Protein AF-A0A150GM79-F1 (afdb_monomer_lite)

InterPro domains:
  IPR001251 CRAL-TRIO lipid binding domain [PF00650] (34-192)
  IPR001251 CRAL-TRIO lipid binding domain [PS50191] (25-198)
  IPR001251 CRAL-TRIO lipid binding domain [SM00516] (25-195)
  IPR001251 CRAL-TRIO lipid binding domain [cd00170] (33-192)
  IPR036865 CRAL-TRIO lipid binding domain superfamily [G3DSA:3.40.525.10] (14-212)
  IPR036865 CRAL-TRIO lipid binding domain superfamily [SSF52087] (27-211)
  IPR051026 Phosphatidylinositol/phosphatidylcholine transfer [PTHR45657] (1-209)

pLDDT: mean 77.32, std 25.38, range [25.67, 98.62]

Sequence (287 aa):
MWESMLAWRREQRVDSIHEWFVFAEREEYDRVFPTGLHKTDKEGHPVLIQQLGRVNIGALYKVTTDDRIRLAHIAENEHLRRAVFPACSRAAGRPVDQLFTIIDLEGVAFTSMMRTTSLLKMFMAMDSNNYPETLAHMAIINAPGWFSTSWSAVKSVLSGDTVKKIQILGKDYQAALLQHIPRENLLVEYGGASAGRVTDNIGPWQEPLLPPVEMLPEPPASPLRPLPTALTGQEDDAEGGVDVTVHGAVSPVATGSGKADGGHSPPSGSPPPSAKRIHRRDLRHDP

Secondary structure (DSSP, 8-state):
-HHHHHHHHHHTTGGGHHHH---TTHHHHHHHS-EEEEEE-TT--EEEEEEGGG--HHHHHHH--HHHHHHHHHHHHHHIIIIIHHHHHHHHTS----EEEEEE-TT--HHHHHHTHHHHHHHHHHHHHHSTT-EEEEEEES--TTHHHHHHHHHTTS-HHHHHTEEE--S--HHHHHHHS-TTTSBGGGTS-B-S-GGG-BSGGGS-----------------PPP-----------------------PPPPP----------------------PPP-------

Structure (mmCIF, N/CA/C/O backbone):
data_AF-A0A150GM79-F1
#
_entry.id   AF-A0A150GM79-F1
#
loop_
_atom_site.group_PDB
_atom_site.id
_atom_site.type_symbol
_atom_site.label_atom_id
_atom_site.label_alt_id
_atom_site.label_comp_id
_atom_site.label_asym_id
_atom_site.label_entity_id
_atom_site.label_seq_id
_atom_site.pdbx_PDB_ins_code
_atom_site.Cartn_x
_atom_site.Cartn_y
_atom_site.Cartn_z
_atom_site.occupancy
_atom_site.B_iso_or_equiv
_atom_site.auth_seq_id
_atom_site.auth_comp_id
_atom_site.auth_asym_id
_atom_site.auth_atom_id
_atom_site.pdbx_PDB_model_num
ATOM 1 N N . MET A 1 1 ? 14.160 19.120 -2.989 1.00 79.81 1 MET A N 1
ATOM 2 C CA . MET A 1 1 ? 13.113 18.072 -2.986 1.00 79.81 1 MET A CA 1
ATOM 3 C C . MET A 1 1 ? 12.212 18.207 -4.208 1.00 79.81 1 MET A C 1
ATOM 5 O O . MET A 1 1 ? 12.282 17.335 -5.058 1.00 79.81 1 MET A O 1
ATOM 9 N N . TRP A 1 2 ? 11.463 19.307 -4.370 1.00 86.38 2 TRP A N 1
ATOM 10 C CA . TRP A 1 2 ? 10.586 19.523 -5.537 1.00 86.38 2 TRP A CA 1
ATOM 11 C C . TRP A 1 2 ? 11.299 19.435 -6.900 1.00 86.38 2 TRP A C 1
ATOM 13 O O . TRP A 1 2 ? 10.901 18.656 -7.759 1.00 86.38 2 TRP A O 1
ATOM 23 N N . GLU A 1 3 ? 12.396 20.173 -7.091 1.00 92.94 3 GLU A N 1
ATOM 24 C CA . GLU A 1 3 ? 13.155 20.148 -8.354 1.00 92.94 3 GLU A CA 1
ATOM 25 C C . GLU A 1 3 ? 13.723 18.760 -8.673 1.00 92.94 3 GLU A C 1
ATOM 27 O O . GLU A 1 3 ? 13.674 18.314 -9.818 1.00 92.94 3 GLU A O 1
ATOM 32 N N . SER A 1 4 ? 14.213 18.058 -7.646 1.00 93.19 4 SER A N 1
ATOM 33 C CA . SER A 1 4 ? 14.723 16.689 -7.755 1.00 93.19 4 SER A CA 1
ATOM 34 C C . SER A 1 4 ? 13.624 15.718 -8.192 1.00 93.19 4 SER A C 1
ATOM 36 O O . SER A 1 4 ? 13.851 14.908 -9.086 1.00 93.19 4 SER A O 1
ATOM 38 N N . MET A 1 5 ? 12.419 15.845 -7.626 1.00 94.19 5 MET A N 1
ATOM 39 C CA . MET A 1 5 ? 11.250 15.070 -8.045 1.00 94.19 5 MET A CA 1
ATOM 40 C C . MET A 1 5 ? 10.872 15.384 -9.501 1.00 94.19 5 MET A C 1
ATOM 42 O O . MET A 1 5 ? 10.633 14.466 -10.280 1.00 94.19 5 MET A O 1
ATOM 46 N N . LEU A 1 6 ? 10.867 16.657 -9.917 1.00 94.62 6 LEU A N 1
ATOM 47 C CA . LEU A 1 6 ? 10.563 17.030 -11.306 1.00 94.62 6 LEU A CA 1
ATOM 48 C C . LEU A 1 6 ? 11.595 16.477 -12.299 1.00 94.62 6 LEU A C 1
ATOM 50 O O . LEU A 1 6 ? 11.223 16.038 -13.387 1.00 94.62 6 LEU A O 1
ATOM 54 N N . ALA A 1 7 ? 12.881 16.496 -11.941 1.00 96.38 7 ALA A N 1
ATOM 55 C CA . ALA A 1 7 ? 13.934 15.882 -12.745 1.00 96.38 7 ALA A CA 1
ATOM 56 C C . ALA A 1 7 ? 13.719 14.370 -12.873 1.00 96.38 7 ALA A C 1
ATOM 58 O O . ALA A 1 7 ? 13.654 13.861 -13.992 1.00 96.38 7 ALA A O 1
ATOM 59 N N . TRP A 1 8 ? 13.475 1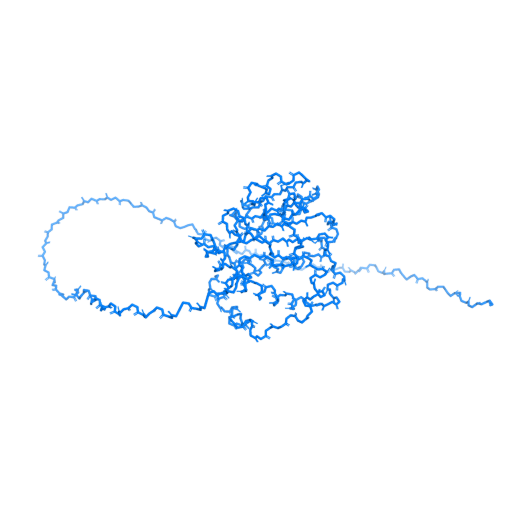3.687 -11.753 1.00 96.25 8 TRP A N 1
ATOM 60 C CA . TRP A 1 8 ? 13.172 12.258 -11.729 1.00 96.25 8 TRP A CA 1
ATOM 61 C C . TRP A 1 8 ? 11.953 11.902 -12.590 1.00 96.25 8 TRP A C 1
ATOM 63 O O . TRP A 1 8 ? 12.019 10.955 -13.374 1.00 96.25 8 TRP A O 1
ATOM 73 N N . ARG A 1 9 ? 10.865 12.687 -12.523 1.00 97.00 9 ARG A N 1
ATOM 74 C CA . ARG A 1 9 ? 9.666 12.460 -13.351 1.00 97.00 9 ARG A CA 1
ATOM 75 C C . ARG A 1 9 ? 9.980 12.511 -14.845 1.00 97.00 9 ARG A C 1
ATOM 77 O O . ARG A 1 9 ? 9.498 11.657 -15.590 1.00 97.00 9 ARG A O 1
ATOM 84 N N . ARG A 1 10 ? 10.812 13.468 -15.276 1.00 96.94 10 ARG A N 1
ATOM 85 C CA . ARG A 1 10 ? 11.261 13.579 -16.675 1.00 96.94 10 ARG A CA 1
ATOM 86 C C . ARG A 1 10 ? 12.150 12.407 -17.075 1.00 96.94 10 ARG A C 1
ATOM 88 O O . ARG A 1 10 ? 11.881 11.762 -18.083 1.00 96.94 10 ARG A O 1
ATOM 95 N N . GLU A 1 11 ? 13.174 12.116 -16.278 1.00 95.50 11 GLU A N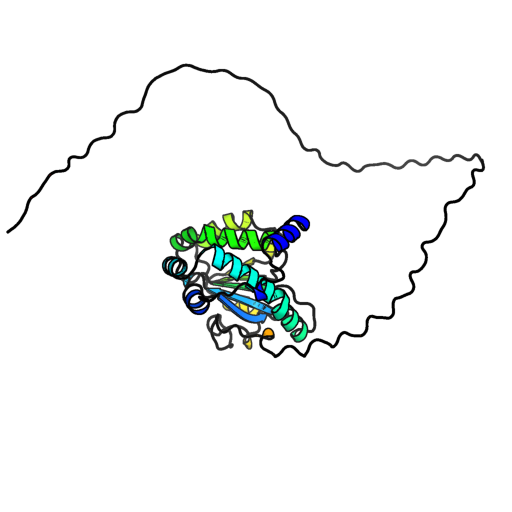 1
ATOM 96 C CA . GLU A 1 11 ? 14.146 11.047 -16.545 1.00 95.50 11 GLU A CA 1
ATOM 97 C C . GLU A 1 11 ? 13.483 9.670 -16.628 1.00 95.50 11 GLU A C 1
ATOM 99 O O . GLU A 1 11 ? 13.796 8.873 -17.510 1.00 95.50 11 GLU A O 1
ATOM 104 N N . GLN A 1 12 ? 12.534 9.402 -15.732 1.00 94.06 12 GLN A N 1
ATOM 105 C CA . GLN A 1 12 ? 11.819 8.131 -15.662 1.00 94.06 12 GLN A CA 1
ATOM 106 C C . GLN A 1 12 ? 10.541 8.109 -16.510 1.00 94.06 12 GLN A C 1
ATOM 108 O O . GLN A 1 12 ? 9.828 7.111 -16.480 1.00 94.06 12 GLN A O 1
ATOM 113 N N . ARG A 1 13 ? 10.241 9.178 -17.268 1.00 96.44 13 ARG A N 1
ATOM 114 C CA . ARG A 1 13 ? 9.037 9.306 -18.115 1.00 96.44 13 ARG A CA 1
ATOM 115 C C . ARG A 1 13 ? 7.737 8.981 -17.363 1.00 96.44 13 ARG A C 1
ATOM 117 O O . ARG A 1 13 ? 6.856 8.295 -17.883 1.00 96.44 13 ARG A O 1
ATOM 124 N N . VAL A 1 14 ? 7.630 9.465 -16.127 1.00 96.75 14 VAL A N 1
ATOM 125 C CA . VAL A 1 14 ? 6.570 9.080 -15.180 1.00 96.75 14 VAL A CA 1
ATOM 126 C C . VAL A 1 14 ? 5.196 9.539 -15.655 1.00 96.75 14 VAL A C 1
ATOM 128 O O . VAL A 1 14 ? 4.237 8.776 -15.596 1.00 96.75 14 VAL A O 1
ATOM 131 N N . ASP A 1 15 ? 5.100 10.750 -16.208 1.00 94.44 15 ASP A N 1
ATOM 132 C CA . ASP A 1 15 ? 3.819 11.333 -16.628 1.00 94.44 15 ASP A CA 1
ATOM 133 C C . ASP A 1 15 ? 3.114 10.515 -17.726 1.00 94.44 15 ASP A C 1
ATOM 135 O O . ASP A 1 15 ? 1.884 10.532 -17.813 1.00 94.44 15 ASP A O 1
ATOM 139 N N . SER A 1 16 ? 3.871 9.754 -18.524 1.00 94.50 16 SER A N 1
ATOM 140 C CA . SER A 1 16 ? 3.362 8.865 -19.574 1.00 94.50 16 SER A CA 1
ATOM 141 C C . SER A 1 16 ? 3.521 7.379 -19.248 1.00 94.50 16 SER A C 1
ATOM 143 O O . SER A 1 16 ? 3.326 6.550 -20.128 1.00 94.50 16 SER A O 1
ATOM 145 N N . ILE A 1 17 ? 3.832 6.996 -18.000 1.00 95.75 17 ILE A N 1
ATOM 146 C CA . ILE A 1 17 ? 4.104 5.586 -17.647 1.00 95.75 17 ILE A CA 1
ATOM 147 C C . ILE A 1 17 ? 2.972 4.629 -18.031 1.00 95.75 17 ILE A C 1
ATOM 149 O O . ILE A 1 17 ? 3.231 3.542 -18.535 1.00 95.75 17 ILE A O 1
ATOM 153 N N . HIS A 1 18 ? 1.726 5.074 -17.889 1.00 90.62 18 HIS A N 1
ATOM 154 C CA . HIS A 1 18 ? 0.525 4.346 -18.296 1.00 90.62 18 HIS A CA 1
ATOM 155 C C . HIS A 1 18 ? 0.427 4.059 -19.809 1.00 90.62 18 HIS A C 1
ATOM 157 O O . HIS A 1 18 ? -0.342 3.192 -20.208 1.00 90.62 18 HIS A O 1
ATOM 163 N N . GLU A 1 19 ? 1.187 4.768 -20.646 1.00 93.44 19 GLU A N 1
ATOM 164 C CA . GLU A 1 19 ? 1.201 4.592 -22.103 1.00 93.44 19 GLU A CA 1
ATOM 165 C C . GLU A 1 19 ? 2.283 3.607 -22.561 1.00 93.44 19 GLU A C 1
ATOM 167 O O . GLU A 1 19 ? 2.111 2.929 -23.571 1.00 93.44 19 GLU A O 1
ATOM 172 N N . TRP A 1 20 ? 3.418 3.538 -21.855 1.00 94.88 20 TRP A N 1
ATOM 173 C CA . TRP A 1 20 ? 4.597 2.800 -22.328 1.00 94.88 20 TRP A CA 1
ATOM 174 C C . TRP A 1 20 ? 5.002 1.615 -21.453 1.00 94.88 20 TRP A C 1
ATOM 176 O O . TRP A 1 20 ? 5.724 0.736 -21.928 1.00 94.88 20 TRP A O 1
ATOM 186 N N . PHE A 1 21 ? 4.579 1.567 -20.190 1.00 96.62 21 PHE A N 1
ATOM 187 C CA . PHE A 1 21 ? 4.897 0.461 -19.297 1.00 96.62 21 PHE A CA 1
ATOM 188 C C . PHE A 1 21 ? 3.743 -0.537 -19.239 1.00 96.62 21 PHE A C 1
ATOM 190 O O . PHE A 1 21 ? 2.640 -0.219 -18.803 1.00 96.62 21 PHE A O 1
ATOM 197 N N . VAL A 1 22 ? 4.034 -1.779 -19.625 1.00 94.62 22 VAL A N 1
ATOM 198 C CA . VAL A 1 22 ? 3.124 -2.915 -19.470 1.00 94.62 22 VAL A CA 1
ATOM 199 C C . VAL A 1 22 ? 3.756 -3.912 -18.510 1.00 94.62 22 VAL A C 1
ATOM 201 O O . VAL A 1 22 ? 4.844 -4.449 -18.764 1.00 94.62 22 VAL A O 1
ATOM 204 N N . PHE A 1 23 ? 3.068 -4.176 -17.402 1.00 94.31 23 PHE A N 1
ATOM 205 C CA . PHE A 1 23 ? 3.469 -5.191 -16.437 1.00 94.31 23 PHE A CA 1
ATOM 206 C C . PHE A 1 23 ? 2.856 -6.541 -16.817 1.00 94.31 23 PHE A C 1
ATOM 208 O O . PHE A 1 23 ? 1.854 -6.967 -16.254 1.00 94.31 23 PHE A O 1
ATOM 215 N N . ALA A 1 24 ? 3.416 -7.166 -17.857 1.00 94.50 24 ALA A N 1
ATOM 216 C CA . ALA A 1 24 ? 2.861 -8.373 -18.469 1.00 94.50 24 ALA A CA 1
ATOM 217 C C . ALA A 1 24 ? 2.740 -9.552 -17.488 1.00 94.50 24 ALA A C 1
ATOM 219 O O . ALA A 1 24 ? 1.812 -10.341 -17.603 1.00 94.50 24 ALA A O 1
ATOM 220 N N . GLU A 1 25 ? 3.636 -9.636 -16.505 1.00 94.38 25 GLU A N 1
ATOM 221 C CA . GLU A 1 25 ? 3.664 -10.672 -15.467 1.00 94.38 25 GLU A CA 1
ATOM 222 C C . GLU A 1 25 ? 2.812 -10.343 -14.226 1.00 94.38 25 GLU A C 1
ATOM 224 O O . GLU A 1 25 ? 3.047 -10.886 -13.144 1.00 94.38 25 GLU A O 1
ATOM 229 N N . ARG A 1 26 ? 1.856 -9.408 -14.341 1.00 90.62 26 ARG A N 1
ATOM 230 C CA . ARG A 1 26 ? 1.022 -8.946 -13.219 1.00 90.62 26 ARG A CA 1
ATOM 231 C C . ARG A 1 26 ? 0.339 -10.102 -12.490 1.00 90.62 26 ARG A C 1
ATOM 233 O O . ARG A 1 26 ? 0.331 -10.120 -11.264 1.00 90.62 26 ARG A O 1
ATOM 240 N N . GLU A 1 27 ? -0.222 -11.055 -13.230 1.00 90.62 27 GLU A N 1
ATOM 241 C CA . GLU A 1 27 ? -0.967 -12.164 -12.634 1.00 90.62 27 GLU A CA 1
ATOM 242 C C . GLU A 1 27 ? -0.054 -13.076 -11.801 1.00 90.62 27 GLU A C 1
ATOM 244 O O . GLU A 1 27 ? -0.392 -13.441 -10.673 1.00 90.62 27 GLU A O 1
ATOM 249 N N . GLU A 1 28 ? 1.124 -13.430 -12.317 1.00 92.81 28 GLU A N 1
ATOM 250 C CA . GLU A 1 28 ? 2.112 -14.214 -11.580 1.00 92.81 28 GLU A CA 1
ATOM 251 C C . GLU A 1 28 ? 2.695 -13.434 -10.399 1.00 92.81 28 GLU A C 1
ATOM 253 O O . GLU A 1 28 ? 2.917 -14.023 -9.338 1.00 92.81 28 GLU A O 1
ATOM 258 N N . TYR A 1 29 ? 2.911 -12.126 -10.563 1.00 91.75 29 TYR A N 1
ATOM 259 C CA . TYR A 1 29 ? 3.370 -11.235 -9.501 1.00 91.75 29 TYR A CA 1
ATOM 260 C C . TYR A 1 29 ? 2.370 -11.191 -8.341 1.00 91.75 29 TYR A C 1
ATOM 262 O O . TYR A 1 29 ? 2.756 -11.461 -7.204 1.00 91.75 29 TYR A O 1
ATOM 270 N N . ASP A 1 30 ? 1.084 -10.955 -8.611 1.00 89.88 30 ASP A N 1
ATOM 271 C CA . ASP A 1 30 ? 0.041 -10.844 -7.580 1.00 89.88 30 ASP A CA 1
ATOM 272 C C . ASP A 1 30 ? -0.122 -12.150 -6.778 1.00 89.88 30 ASP A C 1
ATOM 274 O O . ASP A 1 30 ? -0.443 -12.128 -5.587 1.00 89.88 30 ASP A O 1
ATOM 278 N N . ARG A 1 31 ? 0.166 -13.309 -7.392 1.00 90.31 31 ARG A N 1
ATOM 279 C CA . ARG A 1 31 ? 0.168 -14.617 -6.708 1.00 90.31 31 ARG A CA 1
ATOM 280 C C . ARG A 1 31 ? 1.312 -14.773 -5.703 1.00 90.31 31 ARG A C 1
ATOM 282 O O . ARG A 1 31 ? 1.166 -15.532 -4.746 1.00 90.31 31 ARG A O 1
ATOM 289 N N . VAL A 1 32 ? 2.453 -14.117 -5.928 1.00 90.94 32 VAL A N 1
ATOM 290 C CA . VAL A 1 32 ? 3.659 -14.236 -5.081 1.00 90.94 32 VAL A CA 1
ATOM 291 C C . VAL A 1 32 ? 3.926 -12.998 -4.227 1.00 90.94 32 VAL A C 1
ATOM 293 O O . VAL A 1 32 ? 4.765 -13.063 -3.327 1.00 90.94 32 VAL A O 1
ATOM 296 N N . PHE A 1 33 ? 3.224 -11.897 -4.493 1.00 89.12 33 PHE A N 1
ATOM 297 C CA . PHE A 1 33 ? 3.266 -10.635 -3.763 1.00 89.12 33 PHE A CA 1
ATOM 298 C C . PHE A 1 33 ? 1.832 -10.095 -3.572 1.00 89.12 33 PHE A C 1
ATOM 300 O O . PHE A 1 33 ? 1.421 -9.154 -4.246 1.00 89.12 33 PHE A O 1
ATOM 307 N N . PRO A 1 34 ? 1.029 -10.702 -2.679 1.00 89.50 34 PRO A N 1
ATOM 308 C CA . PRO A 1 34 ? -0.376 -10.338 -2.516 1.00 89.50 34 PRO A CA 1
ATOM 309 C C . PRO A 1 34 ? -0.534 -8.947 -1.886 1.00 89.50 34 PRO A C 1
ATOM 311 O O . PRO A 1 34 ? -0.336 -8.746 -0.682 1.00 89.50 34 PRO A O 1
ATOM 314 N N . THR A 1 35 ? -0.912 -7.994 -2.733 1.00 92.50 35 THR A N 1
ATOM 315 C CA . THR A 1 35 ? -1.203 -6.598 -2.403 1.00 92.50 35 THR A CA 1
ATOM 316 C C . THR A 1 35 ? -2.392 -6.112 -3.228 1.00 92.50 35 THR A C 1
ATOM 318 O O . THR A 1 35 ? -2.614 -6.594 -4.339 1.00 92.50 35 THR A O 1
ATOM 321 N N . GLY A 1 36 ? -3.163 -5.159 -2.713 1.00 94.06 36 GLY A N 1
ATOM 322 C CA . GLY A 1 36 ? -4.232 -4.545 -3.495 1.00 94.06 36 GLY A CA 1
ATOM 323 C C . GLY A 1 36 ? -5.101 -3.569 -2.718 1.00 94.06 36 GLY A C 1
ATOM 324 O O . GLY A 1 36 ? -5.049 -3.498 -1.488 1.00 94.06 36 GLY A O 1
ATOM 325 N N . LEU A 1 37 ? -5.877 -2.783 -3.464 1.00 96.50 37 LEU A N 1
ATOM 326 C CA . LEU A 1 37 ? -6.828 -1.829 -2.907 1.00 96.50 37 LEU A CA 1
ATOM 327 C C . LEU A 1 37 ? -8.177 -2.505 -2.658 1.00 96.50 37 LEU A C 1
ATOM 329 O O . LEU A 1 37 ? -8.652 -3.291 -3.478 1.00 96.50 37 LEU A O 1
ATOM 333 N N . HIS A 1 38 ? -8.824 -2.164 -1.549 1.00 97.50 38 HIS A N 1
ATOM 334 C CA . HIS A 1 38 ? -10.132 -2.701 -1.204 1.00 97.50 38 HIS A CA 1
ATOM 335 C C . HIS A 1 38 ? -10.999 -1.675 -0.482 1.00 97.50 38 HIS A C 1
ATOM 337 O O . HIS A 1 38 ? -10.914 -1.490 0.729 1.00 97.50 38 HIS A O 1
ATOM 343 N N . LYS A 1 39 ? -11.898 -1.048 -1.237 1.00 97.62 39 LYS A N 1
ATOM 344 C CA . LYS A 1 39 ? -12.879 -0.063 -0.784 1.00 97.62 39 LYS A CA 1
ATOM 345 C C . LYS A 1 39 ? -12.195 1.100 -0.053 1.00 97.62 39 LYS A C 1
ATOM 347 O O . LYS A 1 39 ? -11.076 1.480 -0.397 1.00 97.62 39 LYS A O 1
ATOM 352 N N . THR A 1 40 ? -12.895 1.719 0.893 1.00 98.56 40 THR A N 1
ATOM 353 C CA . THR A 1 40 ? -12.436 2.924 1.584 1.00 98.56 40 THR A CA 1
ATOM 354 C C . THR A 1 40 ? -12.628 2.832 3.092 1.00 98.56 40 THR A C 1
ATOM 356 O O . THR A 1 40 ? -13.501 2.104 3.582 1.00 98.56 40 THR A O 1
ATOM 359 N N . ASP A 1 41 ? -11.836 3.612 3.823 1.00 98.62 41 ASP A N 1
ATOM 360 C CA . ASP A 1 41 ? -12.061 3.891 5.237 1.00 98.62 41 ASP A CA 1
ATOM 361 C C . ASP A 1 41 ? -13.277 4.828 5.435 1.00 98.62 41 ASP A C 1
ATOM 363 O O . ASP A 1 41 ? -13.966 5.202 4.478 1.00 98.62 41 ASP A O 1
ATOM 367 N N . LYS A 1 42 ? -13.577 5.183 6.691 1.00 98.44 42 LYS A N 1
ATOM 368 C CA . LYS A 1 42 ? -14.710 6.056 7.055 1.00 98.44 42 LYS A CA 1
ATOM 369 C C . LYS A 1 42 ? -14.545 7.491 6.572 1.00 98.44 42 LYS A C 1
ATOM 371 O O . LYS A 1 42 ? -15.533 8.213 6.488 1.00 98.44 42 LYS A O 1
ATOM 376 N N . GLU A 1 43 ? -13.320 7.909 6.286 1.00 98.00 43 GLU A N 1
ATOM 377 C CA . GLU A 1 43 ? -13.040 9.238 5.770 1.00 98.00 43 GLU A CA 1
ATOM 378 C C . GLU A 1 43 ? -13.027 9.245 4.233 1.00 98.00 43 GLU A C 1
ATOM 380 O O . GLU A 1 43 ? -13.041 10.316 3.635 1.00 98.00 43 GLU A O 1
ATOM 385 N N . GLY A 1 44 ? -13.052 8.086 3.576 1.00 98.00 44 GLY A N 1
ATOM 386 C CA . GLY A 1 44 ? -13.045 7.950 2.122 1.00 98.00 44 GLY A CA 1
ATOM 387 C C . GLY A 1 44 ? -11.666 7.663 1.528 1.00 98.00 44 GLY A C 1
ATOM 388 O O . GLY A 1 44 ? -11.551 7.580 0.306 1.00 98.00 44 GLY A O 1
ATOM 389 N N . HIS A 1 45 ? -10.626 7.476 2.344 1.00 98.56 45 HIS A N 1
ATOM 390 C CA . HIS A 1 45 ? -9.311 7.074 1.850 1.00 98.56 45 HIS A CA 1
ATOM 391 C C . HIS A 1 45 ? -9.378 5.643 1.300 1.00 98.56 45 HIS A C 1
ATOM 393 O O . HIS A 1 45 ? -9.911 4.762 1.982 1.00 98.56 45 HIS A O 1
ATOM 399 N N . PRO A 1 46 ? -8.846 5.369 0.095 1.00 98.31 46 PRO A N 1
ATOM 400 C CA . PRO A 1 46 ? -8.702 4.002 -0.391 1.00 98.31 46 PRO A CA 1
ATOM 401 C C . PRO A 1 46 ? -7.872 3.156 0.587 1.00 98.31 46 PRO A C 1
ATOM 403 O O . PRO A 1 46 ? -6.831 3.607 1.075 1.00 98.31 46 PRO A O 1
ATOM 406 N N . VAL A 1 47 ? -8.335 1.933 0.873 1.00 98.56 47 VAL A N 1
ATOM 407 C CA . VAL A 1 47 ? -7.634 1.006 1.775 1.00 98.56 47 VAL A CA 1
ATOM 408 C C . VAL A 1 47 ? -6.702 0.114 0.963 1.00 98.56 47 VAL A C 1
ATOM 410 O O . VAL A 1 47 ? -7.167 -0.716 0.188 1.00 98.56 47 VAL A O 1
ATOM 413 N N . LEU A 1 48 ? -5.393 0.259 1.150 1.00 97.88 48 LEU A N 1
ATOM 414 C CA . LEU A 1 48 ? -4.366 -0.620 0.588 1.00 97.88 48 LEU A CA 1
ATOM 415 C C . LEU A 1 48 ? -4.034 -1.731 1.584 1.00 97.88 48 LEU A C 1
ATOM 417 O O . LEU A 1 48 ? -3.717 -1.444 2.734 1.00 97.88 48 LEU A O 1
ATOM 421 N N . ILE A 1 49 ? -4.057 -2.989 1.154 1.00 97.81 49 ILE A N 1
ATOM 422 C CA . ILE A 1 49 ? -3.747 -4.146 2.001 1.00 97.81 49 ILE A CA 1
ATOM 423 C C . ILE A 1 49 ? -2.523 -4.875 1.448 1.00 97.81 49 ILE A C 1
ATOM 425 O O . ILE A 1 49 ? -2.481 -5.196 0.263 1.00 97.81 49 ILE A O 1
ATOM 429 N N . GLN A 1 50 ? -1.549 -5.167 2.314 1.00 95.19 50 GLN A N 1
ATOM 430 C CA . GLN A 1 50 ? -0.299 -5.855 1.978 1.00 95.19 50 GLN A CA 1
ATOM 431 C C . GLN A 1 50 ? -0.088 -7.073 2.888 1.00 95.19 50 GLN A C 1
ATOM 433 O O . GLN A 1 50 ? 0.102 -6.926 4.095 1.00 95.19 50 GLN A O 1
ATOM 438 N N . GLN A 1 51 ? -0.082 -8.281 2.316 1.00 94.31 51 GLN A N 1
ATOM 439 C CA . GLN A 1 51 ? 0.057 -9.543 3.059 1.00 94.31 51 GLN A CA 1
ATOM 440 C C . GLN A 1 51 ? 1.502 -10.061 3.029 1.00 94.31 51 GLN A C 1
ATOM 442 O O . GLN A 1 51 ? 1.840 -10.992 2.294 1.00 94.31 51 GLN A O 1
ATOM 447 N N . LEU A 1 52 ? 2.381 -9.474 3.846 1.00 91.56 52 LEU A N 1
ATOM 448 C CA . LEU A 1 52 ? 3.829 -9.703 3.742 1.00 91.56 52 LEU A CA 1
ATOM 449 C C . LEU A 1 52 ? 4.260 -11.138 4.064 1.00 91.56 52 LEU A C 1
ATOM 451 O O . LEU A 1 52 ? 5.241 -11.622 3.501 1.00 91.56 52 LEU A O 1
ATOM 455 N N . GLY A 1 53 ? 3.542 -11.853 4.932 1.00 89.25 53 GLY A N 1
ATOM 456 C CA . GLY A 1 53 ? 3.878 -13.250 5.237 1.00 89.25 53 GLY A CA 1
ATOM 457 C C . GLY A 1 53 ? 3.540 -14.232 4.120 1.00 89.25 53 GLY A C 1
ATOM 458 O O . GLY A 1 53 ? 4.038 -15.356 4.121 1.00 89.25 53 GLY A O 1
ATOM 459 N N . ARG A 1 54 ? 2.746 -13.800 3.135 1.00 89.38 54 ARG A N 1
ATOM 460 C CA . ARG A 1 54 ? 2.433 -14.569 1.926 1.00 89.38 54 ARG A CA 1
ATOM 461 C C . ARG A 1 54 ? 3.363 -14.229 0.757 1.00 89.38 54 ARG A C 1
ATOM 463 O O . ARG A 1 54 ? 3.244 -14.831 -0.307 1.00 89.38 54 ARG A O 1
ATOM 470 N N . VAL A 1 55 ? 4.313 -13.308 0.950 1.00 88.69 55 VAL A N 1
ATOM 471 C CA . VAL A 1 55 ? 5.292 -12.943 -0.077 1.00 88.69 55 VAL A CA 1
ATOM 472 C C . VAL A 1 55 ? 6.342 -14.043 -0.235 1.00 88.69 55 VAL A C 1
ATOM 474 O O . VAL A 1 55 ? 7.058 -14.390 0.709 1.00 88.69 55 VAL A O 1
ATOM 477 N N . ASN A 1 56 ? 6.5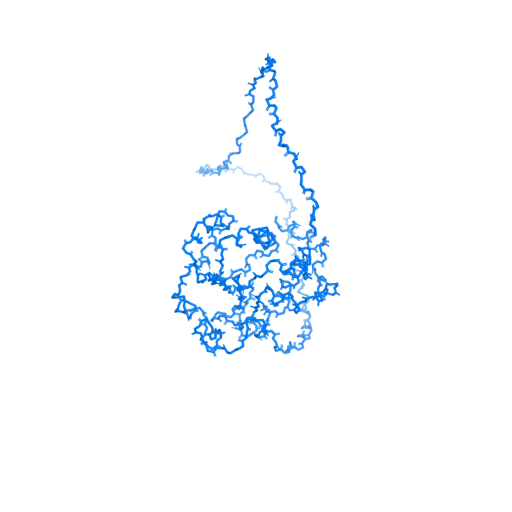01 -14.552 -1.458 1.00 86.75 56 ASN A N 1
ATOM 478 C CA . ASN A 1 56 ? 7.532 -15.531 -1.797 1.00 86.75 56 ASN A CA 1
ATOM 479 C C . ASN A 1 56 ? 8.637 -14.894 -2.645 1.00 86.75 56 ASN A C 1
ATOM 481 O O . ASN A 1 56 ? 8.592 -14.924 -3.870 1.00 86.75 56 ASN A O 1
ATOM 485 N N . ILE A 1 57 ? 9.679 -14.383 -1.991 1.00 85.00 57 ILE A N 1
ATOM 486 C CA . ILE A 1 57 ? 10.803 -13.703 -2.660 1.00 85.00 57 ILE A CA 1
ATOM 487 C C . ILE A 1 57 ? 11.579 -14.608 -3.618 1.00 85.00 57 ILE A C 1
ATOM 489 O O . ILE A 1 57 ? 12.021 -14.166 -4.674 1.00 85.00 57 ILE A O 1
ATOM 493 N N . GLY A 1 58 ? 11.725 -15.890 -3.276 1.00 85.88 58 GLY A N 1
ATOM 494 C CA . GLY A 1 58 ? 12.401 -16.847 -4.151 1.00 85.88 58 GLY A CA 1
ATOM 495 C C . GLY A 1 58 ? 11.626 -17.117 -5.443 1.00 85.88 58 GLY A C 1
ATOM 496 O O . GLY A 1 58 ? 12.239 -17.409 -6.467 1.00 85.88 58 GLY A O 1
ATOM 497 N N . ALA A 1 59 ? 10.294 -17.029 -5.405 1.00 89.75 59 ALA A N 1
ATOM 498 C CA . ALA A 1 59 ? 9.444 -17.102 -6.590 1.00 89.75 59 ALA A CA 1
ATOM 499 C C . ALA A 1 59 ? 9.339 -15.746 -7.305 1.00 89.75 59 ALA A C 1
ATOM 501 O O . ALA A 1 59 ? 9.370 -15.718 -8.530 1.00 89.75 59 ALA A O 1
ATOM 502 N N . LEU A 1 60 ? 9.305 -14.638 -6.560 1.00 90.25 60 LEU A N 1
ATOM 503 C CA . LEU A 1 60 ? 9.230 -13.275 -7.089 1.00 90.25 60 LEU A CA 1
ATOM 504 C C . LEU A 1 60 ? 10.332 -13.004 -8.117 1.00 90.25 60 LEU A C 1
ATOM 506 O O . LEU A 1 60 ? 10.038 -12.609 -9.240 1.00 90.25 60 LEU A O 1
ATOM 510 N N . TYR A 1 61 ? 11.584 -13.320 -7.780 1.00 90.06 61 TYR A N 1
ATOM 511 C CA . TYR A 1 61 ? 12.722 -13.116 -8.686 1.00 90.06 61 TYR A CA 1
ATOM 512 C C . TYR A 1 61 ? 12.831 -14.135 -9.830 1.00 90.06 61 TYR A C 1
ATOM 514 O O . TYR A 1 61 ? 13.739 -14.046 -10.651 1.00 90.06 61 TYR A O 1
ATOM 522 N N . LYS A 1 62 ? 11.915 -15.107 -9.905 1.00 93.69 62 LYS A N 1
ATOM 523 C CA . LYS A 1 62 ? 11.732 -15.950 -11.100 1.00 93.69 62 LYS A CA 1
ATOM 524 C C . LYS A 1 62 ? 10.687 -15.374 -12.054 1.00 93.69 62 LYS A C 1
ATOM 526 O O . LYS A 1 62 ? 10.658 -15.774 -13.211 1.00 93.69 62 LYS A O 1
ATOM 531 N N . VAL A 1 63 ? 9.830 -14.487 -11.553 1.00 93.44 63 VAL A N 1
ATOM 532 C CA . VAL A 1 63 ? 8.715 -13.881 -12.286 1.00 93.44 63 VAL A CA 1
ATOM 533 C C . VAL A 1 63 ? 9.105 -12.508 -12.825 1.00 93.44 63 VAL A C 1
ATOM 535 O O . VAL A 1 63 ? 8.773 -12.176 -13.957 1.00 93.44 63 VAL A O 1
ATOM 538 N N . THR A 1 64 ? 9.825 -11.712 -12.031 1.00 94.94 64 THR A N 1
ATOM 539 C CA . THR A 1 64 ? 10.113 -10.312 -12.353 1.00 94.94 64 THR A CA 1
ATOM 540 C C . THR A 1 64 ? 11.487 -9.862 -11.837 1.00 94.94 64 THR A C 1
ATOM 542 O O . THR A 1 64 ? 12.240 -10.641 -11.248 1.00 94.94 64 THR A O 1
ATOM 545 N N . THR A 1 65 ? 11.830 -8.595 -12.069 1.00 94.75 65 THR A N 1
ATOM 546 C CA . THR A 1 65 ? 13.090 -7.965 -11.649 1.00 94.75 65 THR A CA 1
ATOM 547 C C . THR A 1 65 ? 12.831 -6.736 -10.784 1.00 94.75 65 THR A C 1
ATOM 549 O O . THR A 1 65 ? 11.755 -6.145 -10.853 1.00 94.75 65 THR A O 1
ATOM 552 N N . ASP A 1 66 ? 13.833 -6.302 -10.012 1.00 93.12 66 ASP A N 1
ATOM 553 C CA . ASP A 1 66 ? 13.733 -5.073 -9.208 1.00 93.12 66 ASP A CA 1
ATOM 554 C C . ASP A 1 66 ? 13.335 -3.858 -10.060 1.00 93.12 66 ASP A C 1
ATOM 556 O O . ASP A 1 66 ? 12.461 -3.093 -9.662 1.00 93.12 66 ASP A O 1
ATOM 560 N N . ASP A 1 67 ? 13.894 -3.713 -11.268 1.00 94.75 67 ASP A N 1
ATOM 561 C CA . ASP A 1 67 ? 13.544 -2.616 -12.180 1.00 94.75 67 ASP A CA 1
ATOM 562 C C . ASP A 1 67 ? 12.078 -2.652 -12.614 1.00 94.75 67 ASP A C 1
ATOM 564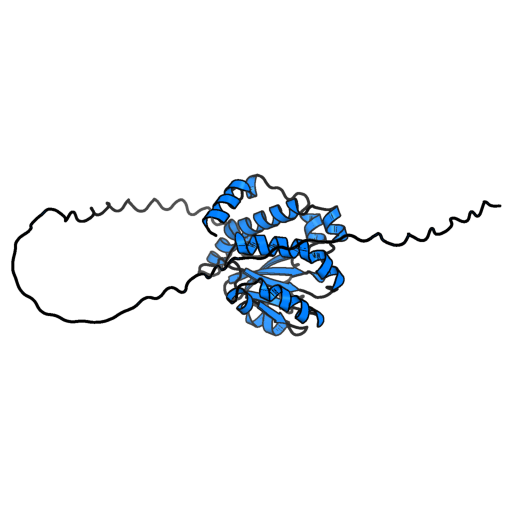 O O . ASP A 1 67 ? 11.429 -1.608 -12.705 1.00 94.75 67 ASP A O 1
ATOM 568 N N . ARG A 1 68 ? 11.533 -3.843 -12.873 1.00 96.19 68 ARG A N 1
ATOM 569 C CA . ARG A 1 68 ? 10.128 -3.987 -13.265 1.00 96.19 68 ARG A CA 1
ATOM 570 C C . ARG A 1 68 ? 9.192 -3.768 -12.084 1.00 96.19 68 ARG A C 1
ATOM 572 O O . ARG A 1 68 ? 8.193 -3.079 -12.259 1.00 96.19 68 ARG A O 1
ATOM 579 N N . ILE A 1 69 ? 9.553 -4.237 -10.887 1.00 94.94 69 ILE A N 1
ATOM 580 C CA . ILE A 1 69 ? 8.825 -3.934 -9.644 1.00 94.94 69 ILE A CA 1
ATOM 581 C C . ILE A 1 69 ? 8.828 -2.425 -9.377 1.00 94.94 69 ILE A C 1
ATOM 583 O O . ILE A 1 69 ? 7.797 -1.844 -9.050 1.00 94.94 69 ILE A O 1
ATOM 587 N N . ARG A 1 70 ? 9.975 -1.766 -9.563 1.00 95.69 70 ARG A N 1
ATOM 588 C CA . ARG A 1 70 ? 10.121 -0.316 -9.416 1.00 95.69 70 ARG A CA 1
ATOM 589 C C . ARG A 1 70 ? 9.191 0.439 -10.365 1.00 95.69 70 ARG A C 1
ATOM 591 O O . ARG A 1 70 ? 8.498 1.355 -9.936 1.00 95.69 70 ARG A O 1
ATOM 598 N N . LEU A 1 71 ? 9.161 0.061 -11.643 1.00 96.12 71 LEU A N 1
ATOM 599 C CA . LEU A 1 71 ? 8.268 0.672 -12.631 1.00 96.12 71 LEU A CA 1
ATOM 600 C C . LEU A 1 71 ? 6.791 0.375 -12.346 1.00 96.12 71 LEU A C 1
ATOM 602 O O . LEU A 1 71 ? 5.967 1.276 -12.481 1.00 96.12 71 LEU A O 1
ATOM 606 N N . ALA A 1 72 ? 6.464 -0.838 -11.892 1.00 95.44 72 ALA A N 1
ATOM 607 C CA . ALA A 1 72 ? 5.114 -1.189 -11.461 1.00 95.44 72 ALA A CA 1
ATOM 608 C C . ALA A 1 72 ? 4.653 -0.319 -10.288 1.00 95.44 72 ALA A C 1
ATOM 610 O O . ALA A 1 72 ? 3.570 0.250 -10.352 1.00 95.44 72 ALA A O 1
ATOM 611 N N . HIS A 1 73 ? 5.506 -0.104 -9.287 1.00 95.44 73 HIS A N 1
ATOM 612 C CA . HIS A 1 73 ? 5.203 0.762 -8.144 1.00 95.44 73 HIS A CA 1
ATOM 613 C C . HIS A 1 73 ? 4.988 2.229 -8.534 1.00 95.44 73 HIS A C 1
ATOM 615 O O . HIS A 1 73 ? 4.114 2.905 -7.989 1.00 95.44 73 HIS A O 1
ATOM 621 N N . ILE A 1 74 ? 5.760 2.734 -9.503 1.00 96.19 74 ILE A N 1
ATOM 622 C CA . ILE A 1 74 ? 5.541 4.069 -10.081 1.00 96.19 74 ILE A CA 1
ATOM 623 C C . ILE A 1 74 ? 4.185 4.104 -10.792 1.00 96.19 74 ILE A C 1
ATOM 625 O O . ILE A 1 74 ? 3.391 5.009 -10.550 1.00 96.19 74 ILE A O 1
ATOM 629 N N . ALA A 1 75 ? 3.888 3.110 -11.632 1.00 95.69 75 ALA A N 1
ATOM 630 C CA . ALA A 1 75 ? 2.624 3.039 -12.360 1.00 95.69 75 ALA A CA 1
ATOM 631 C C . ALA A 1 75 ? 1.416 2.954 -11.412 1.00 95.69 75 ALA A C 1
ATOM 633 O O . ALA A 1 75 ? 0.410 3.619 -11.649 1.00 95.69 75 ALA A O 1
ATOM 634 N N . GLU A 1 76 ? 1.527 2.209 -10.312 1.00 94.19 76 GLU A N 1
ATOM 635 C CA . GLU A 1 76 ? 0.510 2.129 -9.260 1.00 94.19 76 GLU A CA 1
ATOM 636 C C . GLU A 1 76 ? 0.317 3.475 -8.551 1.00 94.19 76 GLU A C 1
ATOM 638 O O . GLU A 1 76 ? -0.817 3.925 -8.383 1.00 94.19 76 GLU A O 1
ATOM 643 N N . ASN A 1 77 ? 1.401 4.179 -8.217 1.00 95.56 77 ASN A N 1
ATOM 644 C CA . ASN A 1 77 ? 1.327 5.522 -7.634 1.00 95.56 77 ASN A CA 1
ATOM 645 C C . ASN A 1 77 ? 0.701 6.564 -8.572 1.00 95.56 77 ASN A C 1
ATOM 647 O O . ASN A 1 77 ? -0.011 7.465 -8.114 1.00 95.56 77 ASN A O 1
ATOM 651 N N . GLU A 1 78 ? 0.954 6.462 -9.876 1.00 95.62 78 GLU A N 1
ATOM 652 C CA . GLU A 1 78 ? 0.303 7.311 -10.875 1.00 95.62 78 GLU A CA 1
ATOM 653 C C . GLU A 1 78 ? -1.167 6.920 -11.069 1.00 95.62 78 GLU A C 1
ATOM 655 O O . GLU A 1 78 ? -2.020 7.799 -11.196 1.00 95.62 78 GLU A O 1
ATOM 660 N N . HIS A 1 79 ? -1.499 5.627 -11.025 1.00 93.94 79 HIS A N 1
ATOM 661 C CA . HIS A 1 79 ? -2.884 5.155 -11.066 1.00 93.94 79 HIS A CA 1
ATOM 662 C C . HIS A 1 79 ? -3.693 5.673 -9.871 1.00 93.94 79 HIS A C 1
ATOM 664 O O . HIS A 1 79 ? -4.815 6.157 -10.053 1.00 93.94 79 HIS A O 1
ATOM 670 N N . LEU A 1 80 ? -3.098 5.667 -8.671 1.00 95.56 80 LEU A N 1
ATOM 671 C CA . LEU A 1 80 ? -3.706 6.253 -7.479 1.00 95.56 80 LEU A CA 1
ATOM 672 C C . LEU A 1 80 ? -4.114 7.709 -7.720 1.00 95.56 80 LEU A C 1
ATOM 674 O O . LEU A 1 80 ? -5.263 8.080 -7.502 1.00 95.56 80 LEU A O 1
ATOM 678 N N . ARG A 1 81 ? -3.193 8.519 -8.246 1.00 94.38 81 ARG A N 1
ATOM 679 C CA . ARG A 1 81 ? -3.401 9.958 -8.471 1.00 94.38 81 ARG A CA 1
ATOM 680 C C . ARG A 1 81 ? -4.355 10.265 -9.618 1.00 94.38 81 ARG A C 1
ATOM 682 O O . ARG A 1 81 ? -5.130 11.211 -9.525 1.00 94.38 81 ARG A O 1
ATOM 689 N N . ARG A 1 82 ? -4.309 9.484 -10.699 1.00 93.44 82 ARG A N 1
ATOM 690 C CA . ARG A 1 82 ? -5.109 9.738 -11.909 1.00 93.44 82 ARG A CA 1
ATOM 691 C C . ARG A 1 82 ? -6.535 9.211 -11.810 1.00 93.44 82 ARG A C 1
ATOM 693 O O . ARG A 1 82 ? -7.426 9.799 -12.413 1.00 93.44 82 ARG A O 1
ATOM 700 N N . ALA A 1 83 ? -6.750 8.109 -11.092 1.00 94.00 83 ALA A N 1
ATOM 701 C CA . ALA A 1 83 ? -8.029 7.402 -11.099 1.00 94.00 83 ALA A CA 1
ATOM 702 C C . ALA A 1 83 ? -8.608 7.192 -9.697 1.00 94.00 83 ALA A C 1
ATOM 704 O O . ALA A 1 83 ? -9.758 7.560 -9.453 1.00 94.00 83 ALA A O 1
ATOM 705 N N . VAL A 1 84 ? -7.818 6.647 -8.767 1.00 96.56 84 VAL A N 1
ATOM 706 C CA . VAL A 1 84 ? -8.320 6.208 -7.455 1.00 96.56 84 VAL A CA 1
ATOM 707 C C . VAL A 1 84 ? -8.713 7.387 -6.571 1.00 96.56 84 VAL A C 1
ATOM 709 O O . VAL A 1 84 ? -9.862 7.484 -6.150 1.00 96.56 84 VAL A O 1
ATOM 712 N N . PHE A 1 85 ? -7.794 8.319 -6.334 1.00 97.31 85 PHE A N 1
ATOM 713 C CA . PHE A 1 85 ? -8.017 9.509 -5.515 1.00 97.31 85 PHE A CA 1
ATOM 714 C C . PHE A 1 85 ? -9.146 10.399 -6.053 1.00 97.31 85 PHE A C 1
ATOM 716 O O . PHE A 1 85 ? -10.028 10.753 -5.266 1.00 97.31 85 PHE A O 1
ATOM 723 N N . PRO A 1 86 ? -9.242 10.688 -7.370 1.00 96.94 86 PRO A N 1
ATOM 724 C CA . PRO A 1 86 ? -10.405 11.383 -7.916 1.00 96.94 86 PRO A CA 1
ATOM 725 C C . PRO A 1 86 ? -11.727 10.637 -7.695 1.00 96.94 86 PRO A C 1
ATOM 727 O O . PRO A 1 86 ? -12.734 11.269 -7.377 1.00 96.94 86 PRO A O 1
ATOM 730 N N . ALA A 1 87 ? -11.752 9.309 -7.854 1.00 96.75 87 ALA A N 1
ATOM 731 C CA . ALA A 1 87 ? -12.963 8.518 -7.636 1.00 96.75 87 ALA A CA 1
ATOM 732 C C . ALA A 1 87 ? -13.398 8.516 -6.168 1.00 96.75 87 ALA A C 1
ATOM 734 O O . ALA A 1 87 ? -14.564 8.779 -5.874 1.00 96.75 87 ALA A O 1
ATOM 735 N N . CYS A 1 88 ? -12.456 8.315 -5.249 1.00 97.81 88 CYS A N 1
ATOM 736 C CA . CYS A 1 88 ? -12.714 8.405 -3.818 1.00 97.81 88 CYS A CA 1
ATOM 737 C C . CYS A 1 88 ? -13.147 9.815 -3.401 1.00 97.81 88 CYS A C 1
ATOM 739 O O . CYS A 1 88 ? -14.077 9.949 -2.612 1.00 97.81 88 CYS A O 1
ATOM 741 N N . SER A 1 89 ? -12.551 10.861 -3.982 1.00 97.75 89 SER A N 1
ATOM 742 C CA . SER A 1 89 ? -12.943 12.248 -3.706 1.00 97.75 89 SER A CA 1
ATOM 743 C C . SER A 1 89 ? -14.398 12.518 -4.096 1.00 97.75 89 SER A C 1
ATOM 745 O O . SER A 1 89 ? -15.151 13.119 -3.330 1.00 97.75 89 SER A O 1
ATOM 747 N N . ARG A 1 90 ? -14.825 12.032 -5.274 1.00 97.00 90 ARG A N 1
ATOM 748 C CA . ARG A 1 90 ? -16.226 12.132 -5.718 1.00 97.00 90 ARG A CA 1
ATOM 749 C C . ARG A 1 90 ? -17.167 11.368 -4.792 1.00 97.00 90 ARG A C 1
ATOM 751 O O . ARG A 1 90 ? -18.179 11.925 -4.384 1.00 97.00 90 ARG A O 1
ATOM 758 N N . ALA A 1 91 ? -16.821 10.130 -4.443 1.00 96.38 91 ALA A N 1
ATOM 759 C CA . ALA A 1 91 ? -17.644 9.291 -3.573 1.00 96.38 91 ALA A CA 1
ATOM 760 C C . ALA A 1 91 ? -17.774 9.862 -2.149 1.00 96.38 91 ALA A C 1
ATOM 762 O O . ALA A 1 91 ? -18.843 9.783 -1.550 1.00 96.38 91 ALA A O 1
ATOM 763 N N . ALA A 1 92 ? -16.706 10.463 -1.618 1.00 96.62 92 ALA A N 1
ATOM 764 C CA . ALA A 1 92 ? -16.678 11.039 -0.275 1.00 96.62 92 ALA A CA 1
ATOM 765 C C . ALA A 1 92 ? -17.225 12.477 -0.204 1.00 96.62 92 ALA A C 1
ATOM 767 O O . ALA A 1 92 ? -17.465 12.984 0.890 1.00 96.62 92 ALA A O 1
ATOM 768 N N . GLY A 1 93 ? -17.383 13.163 -1.343 1.00 96.56 93 GLY A N 1
ATOM 769 C CA . GLY A 1 93 ? -17.792 14.571 -1.390 1.00 96.56 93 GLY A CA 1
ATOM 770 C C . GLY A 1 93 ? -16.745 15.548 -0.837 1.00 96.56 93 GLY A C 1
ATOM 771 O O . GLY A 1 93 ? -17.088 16.673 -0.474 1.00 96.56 93 GLY A O 1
ATOM 772 N N . ARG A 1 94 ? -15.475 15.135 -0.752 1.00 96.44 94 ARG A N 1
ATOM 773 C CA . ARG A 1 94 ? -14.347 15.939 -0.251 1.00 96.44 94 ARG A CA 1
ATOM 774 C C . ARG A 1 94 ? -13.045 15.562 -0.967 1.00 96.44 94 ARG A C 1
ATOM 776 O O . ARG A 1 94 ? -12.972 14.462 -1.507 1.00 96.44 94 ARG A O 1
ATOM 783 N N . PRO A 1 95 ? -11.995 16.400 -0.932 1.00 97.12 95 PRO A N 1
ATOM 784 C CA . PRO A 1 95 ? -10.680 15.999 -1.423 1.00 97.12 95 PRO A CA 1
ATOM 785 C C . PRO A 1 95 ? -10.140 14.776 -0.667 1.00 97.12 95 PRO A C 1
ATOM 787 O O . PRO A 1 95 ? -10.148 14.753 0.568 1.00 97.12 95 PRO A O 1
ATOM 790 N N . VAL A 1 96 ? -9.683 13.778 -1.422 1.00 97.81 96 VAL A N 1
ATOM 791 C CA . VAL A 1 96 ? -8.999 12.565 -0.962 1.00 97.81 96 VAL A CA 1
ATOM 792 C C . VAL A 1 96 ? -7.755 12.376 -1.825 1.00 97.81 96 VAL A C 1
ATOM 794 O O . VAL A 1 96 ? -7.872 12.169 -3.029 1.00 97.81 96 VAL A O 1
ATOM 797 N N . ASP A 1 97 ? -6.581 12.412 -1.206 1.00 96.25 97 ASP A N 1
ATOM 798 C CA . ASP A 1 97 ? -5.262 12.281 -1.843 1.00 96.25 97 ASP A CA 1
ATOM 799 C C . ASP A 1 97 ? -4.298 11.385 -1.037 1.00 96.25 97 ASP A C 1
ATOM 801 O O . ASP A 1 97 ? -3.095 11.341 -1.300 1.00 96.25 97 ASP A O 1
ATOM 805 N N . GLN A 1 98 ? -4.841 10.643 -0.067 1.00 97.38 98 GLN A N 1
ATOM 806 C CA . GLN A 1 98 ? -4.095 9.794 0.857 1.00 97.38 98 GLN A CA 1
ATOM 807 C C . GLN A 1 98 ? -4.670 8.379 0.959 1.00 97.38 98 GLN A C 1
ATOM 809 O O . GLN A 1 98 ? -5.844 8.146 0.674 1.00 97.38 98 GLN A O 1
ATOM 814 N N . LEU A 1 99 ? -3.832 7.437 1.397 1.00 97.31 99 LEU A N 1
ATOM 815 C CA . LEU A 1 99 ? -4.153 6.025 1.612 1.00 97.31 99 LEU A CA 1
ATOM 816 C C . LEU A 1 99 ? -4.328 5.687 3.094 1.00 97.31 99 LEU A C 1
ATOM 818 O O . LEU A 1 99 ? -3.562 6.154 3.944 1.00 97.31 99 LEU A O 1
ATOM 822 N N . PHE A 1 100 ? -5.251 4.767 3.372 1.00 98.44 100 PHE A N 1
ATOM 823 C CA . PHE A 1 100 ? -5.218 3.955 4.585 1.00 98.44 100 PHE A CA 1
ATOM 824 C C . PHE A 1 100 ? -4.502 2.638 4.263 1.00 98.44 100 PHE A C 1
ATOM 826 O O . PHE A 1 100 ? -4.969 1.883 3.416 1.00 98.44 100 PHE A O 1
ATOM 833 N N . THR A 1 101 ? -3.394 2.319 4.928 1.00 98.06 101 THR A N 1
ATOM 834 C CA . THR A 1 101 ? -2.611 1.108 4.624 1.00 98.06 101 THR A CA 1
ATOM 835 C C . THR A 1 101 ? -2.714 0.074 5.740 1.00 98.06 101 THR A C 1
ATOM 837 O O . THR A 1 101 ? -2.442 0.373 6.898 1.00 98.06 101 THR A O 1
ATOM 840 N N . ILE A 1 102 ? -3.036 -1.171 5.401 1.00 98.44 102 ILE A N 1
ATOM 841 C CA . ILE A 1 102 ? -2.934 -2.330 6.289 1.00 98.44 102 ILE A CA 1
ATOM 842 C C . ILE A 1 102 ? -1.723 -3.159 5.860 1.00 98.44 102 ILE A C 1
ATOM 844 O O . ILE A 1 102 ? -1.663 -3.633 4.726 1.00 98.44 102 ILE A O 1
ATOM 848 N N . ILE A 1 103 ? -0.779 -3.370 6.776 1.00 96.44 103 ILE A N 1
ATOM 849 C CA . ILE A 1 103 ? 0.353 -4.282 6.589 1.00 96.44 103 ILE A CA 1
ATOM 850 C C . ILE A 1 103 ? 0.159 -5.478 7.514 1.00 96.44 103 ILE A C 1
ATOM 852 O O . ILE A 1 103 ? 0.272 -5.357 8.733 1.00 96.44 103 ILE A O 1
ATOM 856 N N . ASP A 1 104 ? -0.107 -6.638 6.930 1.00 96.88 104 ASP A N 1
ATOM 857 C CA . ASP A 1 104 ? -0.296 -7.884 7.658 1.00 96.88 104 ASP A CA 1
ATOM 858 C C . ASP A 1 104 ? 1.013 -8.674 7.746 1.00 96.88 104 ASP A C 1
ATOM 860 O O . ASP A 1 104 ? 1.590 -9.094 6.734 1.00 96.88 104 ASP A O 1
ATOM 864 N N . LEU A 1 105 ? 1.496 -8.854 8.979 1.00 95.25 105 LEU A N 1
ATOM 865 C CA . LEU A 1 105 ? 2.732 -9.572 9.281 1.00 95.25 105 LEU A CA 1
ATOM 866 C C . LEU A 1 105 ? 2.506 -11.034 9.691 1.00 95.25 105 LEU A C 1
ATOM 868 O O . LEU A 1 105 ? 3.467 -11.712 10.074 1.00 95.25 105 LEU A O 1
ATOM 872 N N . GLU A 1 106 ? 1.279 -11.550 9.602 1.00 95.06 106 GLU A N 1
ATOM 873 C CA . GLU A 1 106 ? 1.010 -12.956 9.892 1.00 95.06 106 GLU A CA 1
ATOM 874 C C . GLU A 1 106 ? 1.841 -13.873 8.990 1.00 95.06 106 GLU A C 1
ATOM 876 O O . GLU A 1 106 ? 1.832 -13.752 7.770 1.00 95.06 106 GLU A O 1
ATOM 881 N N . GLY A 1 107 ? 2.588 -14.799 9.598 1.00 91.62 107 GLY A N 1
ATOM 882 C CA . GLY A 1 107 ? 3.464 -15.726 8.875 1.00 91.62 107 GLY A CA 1
ATOM 883 C C . GLY A 1 107 ? 4.827 -15.151 8.470 1.00 91.62 107 GLY A C 1
ATOM 884 O O . GLY A 1 107 ? 5.656 -15.884 7.929 1.00 91.62 107 GLY A O 1
ATOM 885 N N . VAL A 1 108 ? 5.126 -13.880 8.767 1.00 90.19 108 VAL A N 1
ATOM 886 C CA . VAL A 1 108 ? 6.446 -13.305 8.471 1.00 90.19 108 VAL A CA 1
ATOM 887 C C . VAL A 1 108 ? 7.507 -13.858 9.426 1.00 90.19 108 VAL A C 1
ATOM 889 O O . VAL A 1 108 ? 7.524 -13.578 10.626 1.00 90.19 108 VAL A O 1
ATOM 892 N N . ALA A 1 109 ? 8.472 -14.592 8.871 1.00 87.88 109 ALA A N 1
ATOM 893 C CA . ALA A 1 109 ? 9.695 -14.963 9.577 1.00 87.88 109 ALA A CA 1
ATOM 894 C C . ALA A 1 109 ? 10.724 -13.820 9.544 1.00 87.88 109 ALA A C 1
ATOM 896 O O . ALA A 1 109 ? 10.940 -13.204 8.497 1.00 87.88 109 ALA A O 1
ATOM 897 N N . PHE A 1 110 ? 11.445 -13.605 10.651 1.00 84.69 110 PHE A N 1
ATOM 898 C CA . PHE A 1 110 ? 12.506 -12.590 10.750 1.00 84.69 110 PHE A CA 1
ATOM 899 C C . PHE A 1 110 ? 13.551 -12.709 9.627 1.00 84.69 110 PHE A C 1
ATOM 901 O O . PHE A 1 110 ? 13.942 -11.718 9.017 1.00 84.69 110 PHE A O 1
ATOM 908 N N . THR A 1 111 ? 13.963 -13.935 9.291 1.00 83.56 111 THR A N 1
ATOM 909 C CA . THR A 1 111 ? 14.915 -14.195 8.200 1.00 83.56 111 THR A CA 1
ATOM 910 C C . THR A 1 111 ? 14.362 -13.809 6.830 1.00 83.56 111 THR A C 1
ATOM 912 O O . THR A 1 111 ? 15.121 -13.356 5.977 1.00 83.56 111 THR A O 1
ATOM 915 N N . SER A 1 112 ? 13.052 -13.953 6.611 1.00 81.94 112 SER A N 1
ATOM 916 C CA . SER A 1 112 ? 12.403 -13.503 5.379 1.00 81.94 112 SER A CA 1
ATOM 917 C C . SER A 1 112 ? 12.383 -11.981 5.299 1.00 81.94 112 SER A C 1
ATOM 919 O O . SER A 1 112 ? 12.819 -11.435 4.290 1.00 81.94 112 SER A O 1
ATOM 921 N N . MET A 1 113 ? 12.011 -11.309 6.395 1.00 81.44 113 MET A N 1
ATOM 922 C CA . MET A 1 113 ? 12.041 -9.845 6.491 1.00 81.44 113 MET A CA 1
ATOM 923 C C . MET A 1 113 ? 13.439 -9.289 6.194 1.00 81.44 113 MET A C 1
ATOM 925 O O . MET A 1 113 ? 13.583 -8.331 5.441 1.00 81.44 113 MET A O 1
ATOM 929 N N . MET A 1 114 ? 14.491 -9.922 6.727 1.00 82.62 114 MET A N 1
ATOM 930 C CA . MET A 1 114 ? 15.871 -9.505 6.462 1.00 82.62 114 MET A CA 1
ATOM 931 C C . MET A 1 114 ? 16.255 -9.637 4.983 1.00 82.62 114 MET A C 1
ATOM 933 O O . MET A 1 114 ? 16.929 -8.753 4.450 1.00 82.62 114 MET A O 1
ATOM 937 N N . ARG A 1 115 ? 15.770 -10.676 4.289 1.00 81.56 115 ARG A N 1
ATOM 938 C CA . ARG A 1 115 ? 15.970 -10.847 2.838 1.00 81.56 115 ARG A CA 1
ATOM 939 C C . ARG A 1 115 ? 15.198 -9.828 1.996 1.00 81.56 115 ARG A C 1
ATOM 941 O O . ARG A 1 115 ? 15.646 -9.519 0.902 1.00 81.56 115 ARG A O 1
ATOM 948 N N . THR A 1 116 ? 14.086 -9.287 2.494 1.00 82.06 116 THR A N 1
ATOM 949 C CA . THR A 1 116 ? 13.276 -8.270 1.796 1.00 82.06 116 THR A CA 1
ATOM 950 C C . THR A 1 116 ? 13.695 -6.833 2.074 1.00 82.06 116 THR A C 1
ATOM 952 O O . THR A 1 116 ? 13.097 -5.907 1.530 1.00 82.06 116 THR A O 1
ATOM 955 N N . THR A 1 117 ? 14.706 -6.613 2.919 1.00 82.00 117 THR A N 1
ATOM 956 C CA . THR A 1 117 ? 15.104 -5.259 3.334 1.00 82.00 117 THR A CA 1
ATOM 957 C C . THR A 1 117 ? 15.536 -4.363 2.175 1.00 82.00 117 THR A C 1
ATOM 959 O O . THR A 1 117 ? 15.301 -3.160 2.248 1.00 82.00 117 THR A O 1
ATOM 962 N N . SER A 1 118 ? 16.147 -4.905 1.117 1.00 86.12 118 SER A N 1
ATOM 963 C CA . SER A 1 118 ? 16.516 -4.129 -0.076 1.00 86.12 118 SER A CA 1
ATOM 964 C C . SER A 1 118 ? 15.282 -3.591 -0.797 1.00 86.12 118 SER A C 1
ATOM 966 O O . SER A 1 118 ? 15.201 -2.392 -1.053 1.00 86.12 118 SER A O 1
ATOM 968 N N . LEU A 1 119 ? 14.301 -4.459 -1.047 1.00 88.00 119 LEU A N 1
ATOM 969 C CA . LEU A 1 119 ? 13.057 -4.105 -1.721 1.00 88.00 119 LEU A CA 1
ATOM 970 C C . LEU A 1 119 ? 12.245 -3.096 -0.897 1.00 88.00 119 LEU A C 1
ATOM 972 O O . LEU A 1 119 ? 11.786 -2.087 -1.425 1.00 88.00 119 LEU A O 1
ATOM 976 N N . LEU A 1 120 ? 12.156 -3.307 0.420 1.00 85.81 120 LEU A N 1
ATOM 977 C CA . LEU A 1 120 ? 11.507 -2.362 1.329 1.00 85.81 120 LEU A CA 1
ATOM 978 C C . LEU A 1 120 ? 12.186 -0.985 1.297 1.00 85.81 120 LEU A C 1
ATOM 980 O O . LEU A 1 120 ? 11.508 0.030 1.173 1.00 85.81 120 LEU A O 1
ATOM 984 N N . LYS A 1 121 ? 13.523 -0.936 1.360 1.00 87.00 121 LYS A N 1
ATOM 985 C CA . LYS A 1 121 ? 14.277 0.325 1.265 1.00 87.00 121 LYS A CA 1
ATOM 986 C C . LYS A 1 121 ? 14.060 1.025 -0.073 1.00 87.00 121 LYS A C 1
ATOM 988 O O . LYS A 1 121 ? 13.982 2.250 -0.092 1.00 87.00 121 LYS A O 1
ATOM 993 N N . MET A 1 122 ? 13.956 0.269 -1.166 1.00 91.00 122 MET A N 1
ATOM 994 C CA . MET A 1 122 ? 13.659 0.814 -2.489 1.00 91.00 122 MET A CA 1
ATOM 995 C C . MET A 1 122 ? 12.287 1.500 -2.508 1.00 91.00 122 MET A C 1
ATOM 997 O O . MET A 1 122 ? 12.211 2.654 -2.924 1.00 91.00 122 MET A O 1
ATOM 1001 N N . PHE A 1 123 ? 11.232 0.842 -2.010 1.00 90.44 123 PHE A N 1
ATOM 1002 C CA . PHE A 1 123 ? 9.898 1.451 -1.906 1.00 90.44 123 PHE A CA 1
ATOM 1003 C C . PHE A 1 123 ? 9.905 2.691 -1.014 1.00 90.44 123 PHE A C 1
ATOM 1005 O O . PHE A 1 123 ? 9.501 3.761 -1.456 1.00 90.44 123 PHE A O 1
ATOM 1012 N N . MET A 1 124 ? 10.470 2.583 0.193 1.00 86.44 124 MET A N 1
ATOM 1013 C CA . MET A 1 124 ? 10.546 3.706 1.132 1.00 86.44 124 MET A CA 1
ATOM 1014 C C . MET A 1 124 ? 11.254 4.920 0.526 1.00 86.44 124 MET A C 1
ATOM 1016 O O . MET A 1 124 ? 10.772 6.037 0.677 1.00 86.44 124 MET A O 1
ATOM 1020 N N . ALA A 1 125 ? 12.374 4.710 -0.175 1.00 88.25 125 ALA A N 1
ATOM 1021 C CA . ALA A 1 125 ? 13.115 5.788 -0.820 1.00 88.25 125 ALA A CA 1
ATOM 1022 C C . ALA A 1 125 ? 12.348 6.408 -1.998 1.00 88.25 125 ALA A C 1
ATOM 1024 O O . ALA A 1 125 ? 12.410 7.621 -2.194 1.00 88.25 125 ALA A O 1
ATOM 1025 N N . MET A 1 126 ? 11.632 5.604 -2.792 1.00 90.12 126 MET A N 1
ATOM 1026 C CA . MET A 1 126 ? 10.780 6.133 -3.860 1.00 90.12 126 MET A CA 1
ATOM 1027 C C . MET A 1 126 ? 9.644 6.980 -3.293 1.00 90.12 126 MET A C 1
ATOM 1029 O O . MET A 1 126 ? 9.452 8.109 -3.746 1.00 90.12 126 MET A O 1
ATOM 1033 N N . ASP A 1 127 ? 8.940 6.462 -2.290 1.00 89.56 127 ASP A N 1
ATOM 1034 C CA . ASP A 1 127 ? 7.776 7.122 -1.709 1.00 89.56 127 ASP A CA 1
ATOM 1035 C C . ASP A 1 127 ? 8.176 8.411 -0.985 1.00 89.56 127 ASP A C 1
ATOM 1037 O O . ASP A 1 127 ? 7.569 9.457 -1.206 1.00 89.56 127 ASP A O 1
ATOM 1041 N N . SER A 1 128 ? 9.258 8.388 -0.198 1.00 85.31 128 SER A N 1
ATOM 1042 C CA . SER A 1 128 ? 9.720 9.574 0.534 1.00 85.31 128 SER A CA 1
ATOM 1043 C C . SER A 1 128 ? 10.222 10.691 -0.380 1.00 85.31 128 SER A C 1
ATOM 1045 O O . SER A 1 128 ? 10.073 11.866 -0.052 1.00 85.31 128 SER A O 1
ATOM 1047 N N . ASN A 1 129 ? 10.853 10.341 -1.506 1.00 88.81 129 ASN A N 1
ATOM 1048 C CA . ASN A 1 129 ? 11.475 11.322 -2.395 1.00 88.81 129 ASN A CA 1
ATOM 1049 C C . ASN A 1 129 ? 10.511 11.859 -3.452 1.00 88.81 129 ASN A C 1
ATOM 1051 O O . ASN A 1 129 ? 10.639 13.021 -3.841 1.00 88.81 129 ASN A O 1
ATOM 1055 N N . ASN A 1 130 ? 9.580 11.023 -3.924 1.00 91.81 130 ASN A N 1
ATOM 1056 C CA . ASN A 1 130 ? 8.775 11.329 -5.105 1.00 91.81 130 ASN A CA 1
ATOM 1057 C C . ASN A 1 130 ? 7.267 11.387 -4.843 1.00 91.81 130 ASN A C 1
ATOM 1059 O O . ASN A 1 130 ? 6.549 12.001 -5.631 1.00 91.81 130 ASN A O 1
ATOM 1063 N N . TYR A 1 131 ? 6.790 10.797 -3.744 1.00 90.81 131 TYR A N 1
ATOM 1064 C CA . TYR A 1 131 ? 5.368 10.709 -3.405 1.00 90.81 131 TYR A CA 1
ATOM 1065 C C . TYR A 1 131 ? 5.091 11.110 -1.942 1.00 90.81 131 TYR A C 1
ATOM 1067 O O . TYR A 1 131 ? 4.447 10.354 -1.202 1.00 90.81 131 TYR A O 1
ATOM 1075 N N . PRO A 1 132 ? 5.559 12.296 -1.499 1.00 85.12 132 PRO A N 1
ATOM 1076 C CA . PRO A 1 132 ? 5.397 12.727 -0.115 1.00 85.12 132 PRO A CA 1
ATOM 1077 C C . PRO A 1 132 ? 3.918 12.881 0.265 1.00 85.12 132 PRO A C 1
ATOM 1079 O O . PRO A 1 132 ? 3.062 13.088 -0.591 1.00 85.12 132 PRO A O 1
ATOM 1082 N N . GLU A 1 133 ? 3.637 12.786 1.567 1.00 85.38 133 GLU A N 1
ATOM 1083 C CA . GLU A 1 133 ? 2.311 13.007 2.168 1.00 85.38 133 GLU A CA 1
ATOM 1084 C C . GLU A 1 133 ? 1.162 12.128 1.638 1.00 85.38 133 GLU A C 1
ATOM 1086 O O . GLU A 1 133 ? -0.000 12.447 1.854 1.00 85.38 133 GLU A O 1
ATOM 1091 N N . THR A 1 134 ? 1.459 10.971 1.036 1.00 90.31 134 THR A N 1
ATOM 1092 C CA . THR A 1 134 ? 0.436 10.036 0.510 1.00 90.31 134 THR A CA 1
ATOM 1093 C C . THR A 1 134 ? -0.221 9.162 1.600 1.00 90.31 134 THR A C 1
ATOM 1095 O O . THR A 1 134 ? -1.194 8.461 1.339 1.00 90.31 134 THR A O 1
ATOM 1098 N N . LEU A 1 135 ? 0.289 9.158 2.837 1.00 93.88 135 LEU A N 1
ATOM 1099 C CA . LEU A 1 135 ? -0.222 8.304 3.918 1.00 93.88 135 LEU A CA 1
ATOM 1100 C C . LEU A 1 135 ? -1.195 9.067 4.829 1.00 93.88 135 LEU A C 1
ATOM 1102 O O . LEU A 1 135 ? -0.784 10.055 5.441 1.00 93.88 135 LEU A O 1
ATOM 1106 N N . ALA A 1 136 ? -2.426 8.568 4.986 1.00 96.31 136 ALA A N 1
ATOM 1107 C CA . ALA A 1 136 ? -3.380 9.043 5.996 1.00 96.31 136 ALA A CA 1
ATOM 1108 C C . ALA A 1 136 ? -3.183 8.291 7.318 1.00 96.31 136 ALA A C 1
ATOM 1110 O O . ALA A 1 136 ? -2.949 8.896 8.364 1.00 96.31 136 ALA A O 1
ATOM 1111 N N . HIS A 1 137 ? -3.218 6.959 7.259 1.00 97.12 137 HIS A N 1
ATOM 1112 C CA . HIS A 1 137 ? -3.049 6.081 8.413 1.00 97.12 137 HIS A CA 1
ATOM 1113 C C . HIS A 1 137 ? -2.456 4.738 7.982 1.00 97.12 137 HIS A C 1
ATOM 1115 O O . HIS A 1 137 ? -2.701 4.278 6.868 1.00 97.12 137 HIS A O 1
ATOM 1121 N N . MET A 1 138 ? -1.688 4.093 8.858 1.00 97.38 138 MET A N 1
ATOM 1122 C CA . MET A 1 138 ? -1.143 2.760 8.620 1.00 97.38 138 MET A CA 1
ATOM 1123 C C . MET A 1 138 ? -1.346 1.865 9.837 1.00 97.38 138 MET A C 1
ATOM 1125 O O . MET A 1 138 ? -0.831 2.156 10.912 1.00 97.38 138 MET A O 1
ATOM 1129 N N . ALA A 1 139 ? -2.015 0.735 9.643 1.00 98.00 139 ALA A N 1
ATOM 1130 C CA . ALA A 1 139 ? -2.150 -0.316 10.638 1.00 98.00 139 ALA A CA 1
ATOM 1131 C C . ALA A 1 139 ? -1.228 -1.491 10.285 1.00 98.00 139 ALA A C 1
ATOM 1133 O O . ALA A 1 139 ? -1.433 -2.181 9.289 1.00 98.00 139 ALA A O 1
ATOM 1134 N N . ILE A 1 140 ? -0.216 -1.735 11.113 1.00 97.00 140 ILE A N 1
ATOM 1135 C CA . ILE A 1 140 ? 0.627 -2.930 11.039 1.00 97.00 140 ILE A CA 1
ATOM 1136 C C . ILE A 1 140 ? 0.041 -3.960 11.999 1.00 97.00 140 ILE A C 1
ATOM 1138 O O . ILE A 1 140 ? 0.104 -3.772 13.211 1.00 97.00 140 ILE A O 1
ATOM 1142 N N . ILE A 1 141 ? -0.540 -5.031 11.470 1.00 97.75 141 ILE A N 1
ATOM 1143 C CA . ILE A 1 141 ? -1.286 -6.035 12.239 1.00 97.75 141 ILE A CA 1
ATOM 1144 C C . ILE A 1 141 ? -0.527 -7.355 12.320 1.00 97.75 141 ILE A C 1
ATOM 1146 O O . ILE A 1 141 ? 0.414 -7.596 11.558 1.00 97.75 141 ILE A O 1
ATOM 1150 N N . ASN A 1 142 ? -0.941 -8.220 13.251 1.00 96.75 142 ASN A N 1
ATOM 1151 C CA . ASN A 1 142 ? -0.285 -9.503 13.501 1.00 96.75 142 ASN A CA 1
ATOM 1152 C C . ASN A 1 142 ? 1.220 -9.345 13.778 1.00 96.75 142 ASN A C 1
ATOM 1154 O O . ASN A 1 142 ? 2.017 -10.228 13.453 1.00 96.75 142 ASN A O 1
ATOM 1158 N N . ALA A 1 143 ? 1.623 -8.218 14.375 1.00 92.81 143 ALA A N 1
ATOM 1159 C CA . ALA A 1 143 ? 3.026 -7.899 14.566 1.00 92.81 143 ALA A CA 1
ATOM 1160 C C . ALA A 1 143 ? 3.687 -8.924 15.510 1.00 92.81 143 ALA A C 1
ATOM 1162 O O . ALA A 1 143 ? 3.289 -9.044 16.675 1.00 92.81 143 ALA A O 1
ATOM 1163 N N . PRO A 1 144 ? 4.700 -9.682 15.050 1.00 89.75 144 PRO A N 1
ATOM 1164 C CA . PRO A 1 144 ? 5.384 -10.646 15.901 1.00 89.75 144 PRO A CA 1
ATOM 1165 C C . PRO A 1 144 ? 6.225 -9.924 16.961 1.00 89.75 144 PRO A C 1
ATOM 1167 O O . PRO A 1 144 ? 6.672 -8.800 16.749 1.00 89.75 144 PRO A O 1
ATOM 1170 N N . GLY A 1 145 ? 6.524 -10.585 18.085 1.00 87.31 145 GLY A N 1
ATOM 1171 C CA . GLY A 1 145 ? 7.264 -9.957 19.194 1.00 87.31 145 GLY A CA 1
ATOM 1172 C C . GLY A 1 145 ? 8.615 -9.344 18.786 1.00 87.31 145 GLY A C 1
ATOM 1173 O O . GLY A 1 145 ? 9.001 -8.293 19.300 1.00 87.31 145 GLY A O 1
ATOM 1174 N N . TRP A 1 146 ? 9.293 -9.940 17.797 1.00 85.69 146 TRP A N 1
ATOM 1175 C CA . TRP A 1 146 ? 10.552 -9.423 17.247 1.00 85.69 146 TRP A CA 1
ATOM 1176 C C . TRP A 1 146 ? 10.386 -8.139 16.415 1.00 85.69 146 TRP A C 1
ATOM 1178 O O . TRP A 1 146 ? 11.356 -7.400 16.248 1.00 85.69 146 TRP A O 1
ATOM 1188 N N . PHE A 1 147 ? 9.186 -7.840 15.899 1.00 88.44 147 PHE A N 1
ATOM 1189 C CA . PHE A 1 147 ? 8.949 -6.682 15.030 1.00 88.44 147 PHE A CA 1
ATOM 1190 C C . PHE A 1 147 ? 9.249 -5.364 15.738 1.00 88.44 147 PHE A C 1
ATOM 1192 O O . PHE A 1 147 ? 9.754 -4.438 15.112 1.00 88.44 147 PHE A O 1
ATOM 1199 N N . SER A 1 148 ? 9.037 -5.306 17.055 1.00 83.38 148 SER A N 1
ATOM 1200 C CA . SER A 1 148 ? 9.404 -4.157 17.889 1.00 83.38 148 SER A CA 1
ATOM 1201 C C . SER A 1 148 ? 10.869 -3.726 17.703 1.00 83.38 148 SER A C 1
ATOM 1203 O O . SER A 1 148 ? 11.151 -2.533 17.616 1.00 83.38 148 SER A O 1
ATOM 1205 N N . THR A 1 149 ? 11.795 -4.681 17.552 1.00 81.00 149 THR A N 1
ATOM 1206 C CA . THR A 1 149 ? 13.222 -4.414 17.311 1.00 81.00 149 THR A CA 1
ATOM 1207 C C . THR A 1 149 ? 13.468 -3.854 15.911 1.00 81.00 149 THR A C 1
ATOM 1209 O O . THR A 1 149 ? 14.208 -2.885 15.749 1.00 81.00 149 THR A O 1
ATOM 1212 N N . SER A 1 150 ? 12.833 -4.427 14.884 1.00 82.81 150 SER A N 1
ATOM 1213 C CA . SER A 1 150 ? 12.941 -3.924 13.507 1.00 82.81 150 SER A CA 1
ATOM 1214 C C . SER A 1 150 ? 12.305 -2.542 13.354 1.00 82.81 150 SER A C 1
ATOM 1216 O O . SER A 1 150 ? 12.848 -1.685 12.657 1.00 82.81 150 SER A O 1
ATOM 1218 N N . TRP A 1 151 ? 11.199 -2.294 14.053 1.00 86.19 151 TRP A N 1
ATOM 1219 C CA . TRP A 1 151 ? 10.495 -1.021 14.043 1.00 86.19 151 TRP A CA 1
ATOM 1220 C C . TRP A 1 151 ? 11.364 0.136 14.539 1.00 86.19 151 TRP A C 1
ATOM 1222 O O . TRP A 1 151 ? 11.318 1.212 13.953 1.00 86.19 151 TRP A O 1
ATOM 1232 N N . SER A 1 152 ? 12.219 -0.069 15.548 1.00 84.50 152 SER A N 1
ATOM 1233 C CA . SER A 1 152 ? 13.153 0.972 16.003 1.00 84.50 152 SER A CA 1
ATOM 1234 C C . SER A 1 152 ? 14.096 1.451 14.893 1.00 84.50 152 SER A C 1
ATOM 1236 O O . SER A 1 152 ? 14.375 2.645 14.807 1.00 84.50 152 SER A O 1
ATOM 1238 N N . ALA A 1 153 ? 14.548 0.543 14.023 1.00 82.12 153 ALA A N 1
ATOM 1239 C CA . ALA A 1 153 ? 15.395 0.882 12.880 1.00 82.12 153 ALA A CA 1
ATOM 1240 C C . ALA A 1 153 ? 14.606 1.537 11.736 1.00 82.12 153 ALA A C 1
ATOM 1242 O O . ALA A 1 153 ? 15.114 2.437 11.079 1.00 82.12 153 ALA A O 1
ATOM 1243 N N . VAL A 1 154 ? 13.359 1.118 11.501 1.00 81.25 154 VAL A N 1
ATOM 1244 C CA . VAL A 1 154 ? 12.481 1.750 10.499 1.00 81.25 154 VAL A CA 1
ATOM 1245 C C . VAL A 1 154 ? 12.085 3.161 10.941 1.00 81.25 154 VAL A C 1
ATOM 1247 O O . VAL A 1 154 ? 12.104 4.098 10.152 1.00 81.25 154 VAL A O 1
ATOM 1250 N N . LYS A 1 155 ? 11.793 3.355 12.227 1.00 85.38 155 LYS A N 1
ATOM 1251 C CA . LYS A 1 155 ? 11.394 4.647 12.786 1.00 85.38 155 LYS A CA 1
ATOM 1252 C C . LYS A 1 155 ? 12.464 5.731 12.620 1.00 85.38 155 LYS A C 1
ATOM 1254 O O . LYS A 1 155 ? 12.100 6.892 12.484 1.00 85.38 155 LYS A O 1
ATOM 1259 N N . SER A 1 156 ? 13.756 5.388 12.615 1.00 82.94 156 SER A N 1
ATOM 1260 C CA . SER A 1 156 ? 14.834 6.381 12.470 1.00 82.94 156 SER A CA 1
ATOM 1261 C C . SER A 1 156 ? 14.937 6.986 11.068 1.00 82.94 156 SER A C 1
ATOM 1263 O O . SER A 1 156 ? 15.548 8.041 10.916 1.00 82.94 156 SER A O 1
ATOM 1265 N N . VAL A 1 157 ? 14.340 6.344 10.059 1.00 78.19 157 VAL A N 1
ATOM 1266 C CA . VAL A 1 157 ? 14.326 6.836 8.673 1.00 78.19 157 VAL A CA 1
ATOM 1267 C C . VAL A 1 157 ? 13.002 7.500 8.283 1.00 78.19 157 VAL A C 1
ATOM 1269 O O . VAL A 1 157 ? 12.915 8.100 7.216 1.00 78.19 157 VAL A O 1
ATOM 1272 N N . LEU A 1 158 ? 11.972 7.404 9.129 1.00 81.69 158 LEU A N 1
ATOM 1273 C CA . LEU A 1 158 ? 10.655 7.993 8.888 1.00 81.69 158 LEU A CA 1
ATOM 1274 C C . LEU A 1 158 ? 10.543 9.390 9.510 1.00 81.69 158 LEU A C 1
ATOM 1276 O O . LEU A 1 158 ? 11.091 9.659 10.578 1.00 81.69 158 LEU A O 1
ATOM 1280 N N . SER A 1 159 ? 9.769 10.273 8.870 1.00 84.25 159 SER A N 1
ATOM 1281 C CA . SER A 1 159 ? 9.434 11.574 9.457 1.00 84.25 159 SER A CA 1
ATOM 1282 C C . SER A 1 159 ? 8.574 11.405 10.716 1.00 84.25 159 SER A C 1
ATOM 1284 O O . SER A 1 159 ? 7.805 10.448 10.843 1.00 84.25 159 SER A O 1
ATOM 1286 N N . GLY A 1 160 ? 8.666 12.361 11.647 1.00 87.00 160 GLY A N 1
ATOM 1287 C CA . GLY A 1 160 ? 7.879 12.332 12.884 1.00 87.00 160 GLY A CA 1
ATOM 1288 C C . GLY A 1 160 ? 6.369 12.257 12.638 1.00 87.00 160 GLY A C 1
ATOM 1289 O O . GLY A 1 160 ? 5.669 11.564 13.373 1.00 87.00 160 GLY A O 1
ATOM 1290 N N . ASP A 1 161 ? 5.873 12.901 11.581 1.00 86.00 161 ASP A N 1
ATOM 1291 C CA . ASP A 1 161 ? 4.452 12.864 11.224 1.00 86.00 161 ASP A CA 1
ATOM 1292 C C . ASP A 1 161 ? 4.032 11.516 10.637 1.00 86.00 161 ASP A C 1
ATOM 1294 O O . ASP A 1 161 ? 2.972 11.007 10.992 1.00 86.00 161 ASP A O 1
ATOM 1298 N N . THR A 1 162 ? 4.893 10.867 9.848 1.00 85.69 162 THR A N 1
ATOM 1299 C CA . THR A 1 162 ? 4.641 9.498 9.367 1.00 85.69 162 THR A CA 1
ATOM 1300 C C . THR A 1 162 ? 4.551 8.516 10.532 1.00 85.69 162 THR A C 1
ATOM 1302 O O . THR A 1 162 ? 3.648 7.687 10.579 1.00 85.69 162 THR A O 1
ATOM 1305 N N . VAL A 1 163 ? 5.438 8.639 11.525 1.00 90.12 163 VAL A N 1
ATOM 1306 C CA . VAL A 1 163 ? 5.427 7.772 12.714 1.00 90.12 163 VAL A CA 1
ATOM 1307 C C . VAL A 1 163 ? 4.126 7.910 13.510 1.00 90.12 163 VAL A C 1
ATOM 1309 O O . VAL A 1 163 ? 3.620 6.905 14.000 1.00 90.12 163 VAL A O 1
ATOM 1312 N N . LYS A 1 164 ? 3.564 9.121 13.632 1.00 92.69 164 LYS A N 1
ATOM 1313 C CA . LYS A 1 164 ? 2.286 9.350 14.338 1.00 92.69 164 LYS A CA 1
ATOM 1314 C C . LYS A 1 164 ? 1.094 8.685 13.643 1.00 92.69 164 LYS A C 1
ATOM 1316 O O . LYS A 1 164 ? 0.114 8.373 14.308 1.00 92.69 164 LYS A O 1
ATOM 1321 N N . LYS A 1 165 ? 1.181 8.476 12.326 1.00 94.50 165 LYS A N 1
ATOM 1322 C CA . LYS A 1 165 ? 0.144 7.829 11.510 1.00 94.50 165 LYS A CA 1
ATOM 1323 C C . LYS A 1 165 ? 0.211 6.295 11.565 1.00 94.50 165 LYS A C 1
ATOM 1325 O O . LYS A 1 165 ? -0.685 5.648 11.034 1.00 94.50 165 LYS A O 1
ATOM 1330 N N . ILE A 1 166 ? 1.256 5.713 12.169 1.00 95.00 166 ILE A N 1
ATOM 1331 C CA . ILE A 1 166 ? 1.491 4.263 12.191 1.00 95.00 166 ILE A CA 1
ATOM 1332 C C . ILE A 1 166 ? 1.062 3.665 13.534 1.00 95.00 166 ILE A C 1
ATOM 1334 O O . ILE A 1 166 ? 1.604 3.997 14.589 1.00 95.00 166 ILE A O 1
ATOM 1338 N N . GLN A 1 167 ? 0.129 2.721 13.476 1.00 95.50 167 GLN A N 1
ATOM 1339 C CA . GLN A 1 167 ? -0.335 1.917 14.597 1.00 95.50 167 GLN A CA 1
ATOM 1340 C C . GLN A 1 167 ? 0.180 0.480 14.453 1.00 95.50 167 GLN A C 1
ATOM 1342 O O . GLN A 1 167 ? -0.046 -0.168 13.435 1.00 95.50 167 GLN A O 1
ATOM 1347 N N . ILE A 1 168 ? 0.867 -0.037 15.475 1.00 95.44 168 ILE A N 1
ATOM 1348 C CA . ILE A 1 168 ? 1.339 -1.431 15.516 1.00 95.44 168 ILE A CA 1
ATOM 1349 C C . ILE A 1 168 ? 0.428 -2.218 16.450 1.00 95.44 168 ILE A C 1
ATOM 1351 O O . ILE A 1 168 ? 0.289 -1.868 17.621 1.00 95.44 168 ILE A O 1
ATOM 1355 N N . LEU A 1 169 ? -0.175 -3.280 15.929 1.00 95.25 169 LEU A N 1
ATOM 1356 C CA . LEU A 1 169 ? -1.208 -4.071 16.580 1.00 95.25 169 LEU A CA 1
ATOM 1357 C C . LEU A 1 169 ? -0.803 -5.551 16.644 1.00 95.25 169 LEU A C 1
ATOM 1359 O O . LEU A 1 169 ? -0.147 -6.084 15.744 1.00 95.25 169 LEU A O 1
ATOM 1363 N N . GLY A 1 170 ? -1.208 -6.209 17.732 1.00 92.94 170 GLY A N 1
ATOM 1364 C CA . GLY A 1 170 ? -1.039 -7.645 17.942 1.00 92.94 170 GLY A CA 1
ATOM 1365 C C . GLY A 1 170 ? -2.057 -8.468 17.149 1.00 92.94 170 GLY A C 1
ATOM 1366 O O . GLY A 1 170 ? -2.343 -8.171 15.992 1.00 92.94 170 GLY A O 1
ATOM 1367 N N . LYS A 1 171 ? -2.602 -9.522 17.767 1.00 92.75 171 LYS A N 1
ATOM 1368 C CA . LYS A 1 171 ? -3.616 -10.406 17.149 1.00 92.75 171 LYS A CA 1
ATOM 1369 C C . LYS A 1 171 ? -5.056 -9.907 17.318 1.00 92.75 171 LYS A C 1
ATOM 1371 O O . LYS A 1 171 ? -5.949 -10.355 16.609 1.00 92.75 171 LYS A O 1
ATOM 1376 N N . ASP A 1 172 ? -5.268 -8.992 18.252 1.00 94.38 172 ASP A N 1
ATOM 1377 C CA . ASP A 1 172 ? -6.530 -8.363 18.649 1.00 94.38 172 ASP A CA 1
ATOM 1378 C C . ASP A 1 172 ? -6.794 -7.044 17.893 1.00 94.38 172 ASP A C 1
ATOM 1380 O O . ASP A 1 172 ? -7.409 -6.108 18.400 1.00 94.38 172 ASP A O 1
ATOM 1384 N N . TYR A 1 173 ? -6.315 -6.958 16.651 1.00 97.38 173 TYR A N 1
ATOM 1385 C CA . TYR A 1 173 ? -6.326 -5.742 15.837 1.00 97.38 173 TYR A CA 1
ATOM 1386 C C . TYR A 1 173 ? -7.711 -5.363 15.287 1.00 97.38 173 TYR A C 1
ATOM 1388 O O . TYR A 1 173 ? -7.920 -4.219 14.886 1.00 97.38 173 TYR A O 1
ATOM 1396 N N . GLN A 1 174 ? -8.663 -6.300 15.228 1.00 97.94 174 GLN A N 1
ATOM 1397 C CA . GLN A 1 174 ? -9.910 -6.143 14.466 1.00 97.94 174 GLN A CA 1
ATOM 1398 C C . GLN A 1 174 ? -10.747 -4.968 14.983 1.00 97.94 174 GLN A C 1
ATOM 1400 O O . GLN A 1 174 ? -11.282 -4.189 14.196 1.00 97.94 174 GLN A O 1
ATOM 1405 N N . ALA A 1 175 ? -10.828 -4.801 16.308 1.00 97.62 175 ALA A N 1
ATOM 1406 C CA . ALA A 1 175 ? -11.552 -3.687 16.913 1.00 97.62 175 ALA A CA 1
ATOM 1407 C C . ALA A 1 175 ? -10.931 -2.330 16.544 1.00 97.62 175 ALA A C 1
ATOM 1409 O O . ALA A 1 175 ? -11.670 -1.383 16.290 1.00 97.62 175 ALA A O 1
ATOM 1410 N N . ALA A 1 176 ? -9.598 -2.247 16.466 1.00 97.62 176 ALA A N 1
ATOM 1411 C CA . ALA A 1 176 ? -8.894 -1.037 16.050 1.00 97.62 176 ALA A CA 1
ATOM 1412 C C . ALA A 1 176 ? -9.129 -0.731 14.562 1.00 97.62 176 ALA A C 1
ATOM 1414 O O . ALA A 1 176 ? -9.483 0.395 14.225 1.00 97.62 176 ALA A O 1
ATOM 1415 N N . LEU A 1 177 ? -9.058 -1.731 13.674 1.00 98.44 177 LEU A N 1
ATOM 1416 C CA . LEU A 1 177 ? -9.379 -1.527 12.253 1.00 98.44 177 LEU A CA 1
ATOM 1417 C C . LEU A 1 177 ? -10.813 -1.015 12.055 1.00 98.44 177 LEU A C 1
ATOM 1419 O O . LEU A 1 177 ? -11.031 -0.090 11.277 1.00 98.44 177 LEU A O 1
ATOM 1423 N N . LEU A 1 178 ? -11.785 -1.550 12.801 1.00 98.44 178 LEU A N 1
ATOM 1424 C CA . LEU A 1 178 ? -13.190 -1.126 12.735 1.00 98.44 178 LEU A CA 1
ATOM 1425 C C . LEU A 1 178 ? -13.443 0.288 13.295 1.00 98.44 178 LEU A C 1
ATOM 1427 O O . LEU A 1 178 ? -14.503 0.873 13.038 1.00 98.44 178 LEU A O 1
ATOM 1431 N N . GLN A 1 179 ? -12.494 0.882 14.029 1.00 97.94 179 GLN A N 1
ATOM 1432 C CA . GLN A 1 179 ? -12.563 2.306 14.381 1.00 97.94 179 GLN A CA 1
ATOM 1433 C C . GLN A 1 179 ? -12.396 3.183 13.140 1.00 97.94 179 GLN A C 1
ATOM 1435 O O . GLN A 1 179 ? -13.098 4.188 13.028 1.00 97.94 179 GLN A O 1
ATOM 1440 N N . HIS A 1 180 ? -11.580 2.751 12.178 1.00 98.19 180 HIS A N 1
ATOM 1441 C CA . HIS A 1 180 ? -11.251 3.520 10.979 1.00 98.19 180 HIS A CA 1
ATOM 1442 C C . HIS A 1 180 ? -12.018 3.079 9.732 1.00 98.19 180 HIS A C 1
ATOM 1444 O O . HIS A 1 180 ? -12.388 3.921 8.924 1.00 98.19 180 HIS A O 1
ATOM 1450 N N . ILE A 1 181 ? -12.299 1.785 9.576 1.00 98.62 181 ILE A N 1
ATOM 1451 C CA . ILE A 1 181 ? -12.879 1.215 8.354 1.00 98.62 181 ILE A CA 1
ATOM 1452 C C . ILE A 1 181 ? -14.304 0.718 8.646 1.00 98.62 181 ILE A C 1
ATOM 1454 O O . ILE A 1 181 ? -14.506 0.019 9.644 1.00 98.62 181 ILE A O 1
ATOM 1458 N N . PRO A 1 182 ? -15.313 1.053 7.815 1.00 98.50 182 PRO A N 1
ATOM 1459 C CA . PRO A 1 182 ? -16.654 0.488 7.948 1.00 98.50 182 PRO A CA 1
ATOM 1460 C C . PRO A 1 182 ? -16.621 -1.041 7.871 1.00 98.50 182 PRO A C 1
ATOM 1462 O O . PRO A 1 182 ? -15.840 -1.624 7.113 1.00 98.50 182 PRO A O 1
ATOM 1465 N N . ARG A 1 183 ? -17.484 -1.718 8.633 1.00 98.38 183 ARG A N 1
ATOM 1466 C CA . ARG A 1 183 ? -17.477 -3.188 8.718 1.00 98.38 183 ARG A CA 1
ATOM 1467 C C . ARG A 1 183 ? -17.712 -3.825 7.348 1.00 98.38 183 ARG A C 1
ATOM 1469 O O . ARG A 1 183 ? -17.035 -4.776 6.987 1.00 98.38 183 ARG A O 1
ATOM 1476 N N . GLU A 1 184 ? -18.640 -3.276 6.584 1.00 98.12 184 GLU A N 1
ATOM 1477 C CA . GLU A 1 184 ? -19.000 -3.636 5.215 1.00 98.12 184 GLU A CA 1
ATOM 1478 C C . GLU A 1 184 ? -17.889 -3.372 4.189 1.00 98.12 184 GLU A C 1
ATOM 1480 O O . GLU A 1 184 ? -17.929 -3.927 3.087 1.00 98.12 184 GLU A O 1
ATOM 1485 N N . ASN A 1 185 ? -16.889 -2.562 4.547 1.00 98.19 185 ASN A N 1
ATOM 1486 C CA . ASN A 1 185 ? -15.747 -2.251 3.695 1.00 98.19 185 ASN A CA 1
ATOM 1487 C C . ASN A 1 185 ? -14.513 -3.087 4.033 1.00 98.19 185 ASN A C 1
ATOM 1489 O O . ASN A 1 185 ? -13.740 -3.407 3.137 1.00 98.19 185 ASN A O 1
ATOM 1493 N N . LEU A 1 186 ? -14.362 -3.511 5.286 1.00 98.44 186 LEU A N 1
ATOM 1494 C CA . LEU A 1 186 ? -13.260 -4.364 5.716 1.00 98.44 186 LEU A CA 1
ATOM 1495 C C . LEU A 1 186 ? -13.483 -5.825 5.283 1.00 98.44 186 LEU A C 1
ATOM 1497 O O . LEU A 1 186 ? -14.589 -6.355 5.418 1.00 98.44 186 LEU A O 1
ATOM 1501 N N . LEU A 1 187 ? -12.443 -6.488 4.764 1.00 97.94 187 LEU A N 1
ATOM 1502 C CA . LEU A 1 187 ? -12.520 -7.906 4.389 1.00 97.94 187 LEU A CA 1
ATOM 1503 C C . LEU A 1 187 ? -12.886 -8.785 5.593 1.00 97.94 187 LEU A C 1
ATOM 1505 O O . LEU A 1 187 ? -12.487 -8.508 6.728 1.00 97.94 187 LEU A O 1
ATOM 1509 N N . VAL A 1 188 ? -13.607 -9.881 5.334 1.00 97.88 188 VAL A N 1
ATOM 1510 C CA . VAL A 1 188 ? -13.963 -10.881 6.360 1.00 97.88 188 VAL A CA 1
ATOM 1511 C C . VAL A 1 188 ? -12.722 -11.409 7.089 1.00 97.88 188 VAL A C 1
ATOM 1513 O O . VAL A 1 188 ? -12.763 -11.561 8.309 1.00 97.88 188 VAL A O 1
ATOM 1516 N N . GLU A 1 189 ? -11.602 -11.613 6.382 1.00 95.75 189 GLU A N 1
ATOM 1517 C CA . GLU A 1 189 ? -10.346 -12.090 6.989 1.00 95.75 189 GLU A CA 1
ATOM 1518 C C . GLU A 1 189 ? -9.767 -11.121 8.038 1.00 95.75 189 GLU A C 1
ATOM 1520 O O . GLU A 1 189 ? -9.074 -11.559 8.950 1.00 95.75 189 GLU A O 1
ATOM 1525 N N . TYR A 1 190 ? -10.130 -9.834 7.978 1.00 97.31 190 TYR A N 1
ATOM 1526 C CA . TYR A 1 190 ? -9.708 -8.798 8.927 1.00 97.31 190 TYR A CA 1
ATOM 1527 C C . TYR A 1 190 ? -10.800 -8.411 9.940 1.00 97.31 190 TYR A C 1
ATOM 1529 O O . TYR A 1 190 ? -10.673 -7.411 10.645 1.00 97.31 190 TYR A O 1
ATOM 1537 N N . GLY A 1 191 ? -11.871 -9.208 10.050 1.00 96.75 191 GLY A N 1
ATOM 1538 C CA . GLY A 1 191 ? -12.958 -9.008 11.019 1.00 96.75 191 GLY A CA 1
ATOM 1539 C C . GLY A 1 191 ? -14.126 -8.144 10.524 1.00 96.75 191 GLY A C 1
ATOM 1540 O O . GLY A 1 191 ? -15.002 -7.779 11.318 1.00 96.75 191 GLY A O 1
ATOM 1541 N N . GLY A 1 192 ? -14.151 -7.821 9.228 1.00 97.81 192 GLY A N 1
ATOM 1542 C CA . GLY A 1 192 ? -15.247 -7.112 8.576 1.00 97.81 192 GLY A CA 1
ATOM 1543 C C . GLY A 1 192 ? -16.347 -8.025 8.026 1.00 97.81 192 GLY A C 1
ATOM 1544 O O . GLY A 1 192 ? -16.570 -9.137 8.502 1.00 97.81 192 GLY A O 1
ATOM 1545 N N . ALA A 1 193 ? -17.067 -7.522 7.027 1.00 97.94 193 ALA A N 1
ATOM 1546 C CA . ALA A 1 193 ? -18.170 -8.190 6.333 1.00 97.94 193 ALA A CA 1
ATOM 1547 C C . ALA A 1 193 ? -18.048 -8.110 4.799 1.00 97.94 193 ALA A C 1
ATOM 1549 O O . ALA A 1 193 ? -18.915 -8.610 4.085 1.00 97.94 193 ALA A O 1
ATOM 1550 N N . SER A 1 194 ? -16.989 -7.485 4.278 1.00 97.44 194 SER A N 1
ATOM 1551 C CA . SER A 1 194 ? -16.744 -7.386 2.842 1.00 97.44 194 SER A CA 1
ATOM 1552 C C . SER A 1 194 ? -16.203 -8.710 2.298 1.00 97.44 194 SER A C 1
ATOM 1554 O O . SER A 1 194 ? -15.184 -9.212 2.775 1.00 97.44 194 SER A O 1
ATOM 1556 N N . ALA A 1 195 ? -16.880 -9.279 1.302 1.00 93.88 195 ALA A N 1
ATOM 1557 C CA . ALA A 1 195 ? -16.397 -10.445 0.566 1.00 93.88 195 ALA A CA 1
ATOM 1558 C C . ALA A 1 195 ? -15.320 -10.054 -0.465 1.00 93.88 195 ALA A C 1
ATOM 1560 O O . ALA A 1 195 ? -15.162 -8.877 -0.794 1.00 93.88 195 ALA A O 1
ATOM 1561 N N . GLY A 1 196 ? -14.613 -11.054 -0.994 1.00 90.00 196 GLY A N 1
ATOM 1562 C CA . GLY A 1 196 ? -13.558 -10.883 -1.994 1.00 90.00 196 GLY A CA 1
ATOM 1563 C C . GLY A 1 196 ? -12.170 -11.197 -1.444 1.00 90.00 196 GLY A C 1
ATOM 1564 O O . GLY A 1 196 ? -12.020 -11.758 -0.356 1.00 90.00 196 GLY A O 1
ATOM 1565 N N . ARG A 1 197 ? -11.157 -10.861 -2.232 1.00 90.25 197 ARG A N 1
ATOM 1566 C CA . ARG A 1 197 ? -9.734 -11.040 -1.937 1.00 90.25 197 ARG A CA 1
ATOM 1567 C C . ARG A 1 197 ? -9.023 -9.698 -2.0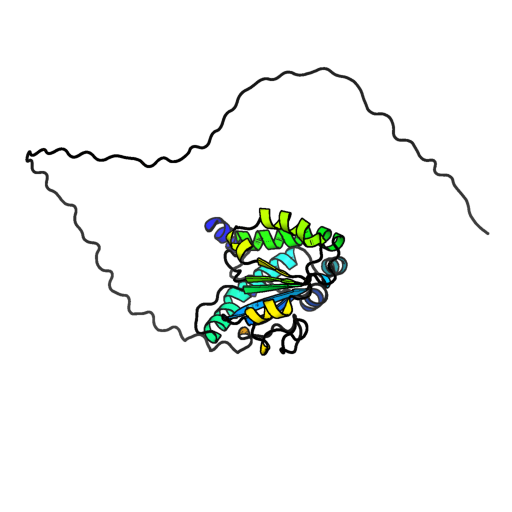36 1.00 90.25 197 ARG A C 1
ATOM 1569 O O . ARG A 1 197 ? -9.442 -8.826 -2.791 1.00 90.25 197 ARG A O 1
ATOM 1576 N N . VAL A 1 198 ? -7.881 -9.587 -1.359 1.00 89.69 198 VAL A N 1
ATOM 1577 C CA . VAL A 1 198 ? -6.982 -8.419 -1.436 1.00 89.69 198 VAL A CA 1
ATOM 1578 C C . VAL A 1 198 ? -6.672 -8.009 -2.884 1.00 89.69 198 VAL A C 1
ATOM 1580 O O . VAL A 1 198 ? -6.619 -6.827 -3.197 1.00 89.69 198 VAL A O 1
ATOM 1583 N N . THR A 1 199 ? -6.522 -8.980 -3.785 1.00 88.69 199 THR A N 1
ATOM 1584 C CA . THR A 1 199 ? -6.142 -8.768 -5.190 1.00 88.69 199 THR A CA 1
ATOM 1585 C C . THR A 1 199 ? -7.300 -8.388 -6.118 1.00 88.69 199 THR A C 1
ATOM 1587 O O . THR A 1 199 ? -7.065 -8.141 -7.295 1.00 88.69 199 THR A O 1
ATOM 1590 N N . ASP A 1 200 ? -8.552 -8.369 -5.646 1.00 90.19 200 ASP A N 1
ATOM 1591 C CA . ASP A 1 200 ? -9.711 -8.110 -6.519 1.00 90.19 200 ASP A CA 1
ATOM 1592 C C . ASP A 1 200 ? -9.857 -6.613 -6.888 1.00 90.19 200 ASP A C 1
ATOM 1594 O O . ASP A 1 200 ? -10.650 -6.264 -7.763 1.00 90.19 200 ASP A O 1
ATOM 1598 N N . ASN A 1 201 ? -9.073 -5.733 -6.249 1.00 90.56 201 ASN A N 1
ATOM 1599 C CA . ASN A 1 201 ? -8.970 -4.299 -6.542 1.00 90.56 201 ASN A CA 1
ATOM 1600 C C . ASN A 1 201 ? -10.328 -3.565 -6.581 1.00 90.56 201 ASN A C 1
ATOM 1602 O O . ASN A 1 201 ? -10.620 -2.822 -7.522 1.00 90.56 201 ASN A O 1
ATOM 1606 N N . ILE A 1 202 ? -11.178 -3.812 -5.580 1.00 92.25 202 ILE A N 1
ATOM 1607 C CA . ILE A 1 202 ? -12.580 -3.366 -5.540 1.00 92.25 202 ILE A CA 1
ATOM 1608 C C . ILE A 1 202 ? -12.685 -1.979 -4.911 1.00 92.25 202 ILE A C 1
ATOM 1610 O O . ILE A 1 202 ? -12.159 -1.779 -3.824 1.00 92.25 202 ILE A O 1
ATOM 1614 N N . GLY A 1 203 ? -13.426 -1.042 -5.509 1.00 94.94 203 GLY A N 1
ATOM 1615 C CA . GLY A 1 203 ? -13.695 0.264 -4.894 1.00 94.94 203 GLY A CA 1
ATOM 1616 C C . GLY A 1 203 ? -14.336 1.286 -5.838 1.00 94.94 203 GLY A C 1
ATOM 1617 O O . GLY A 1 203 ? -14.653 0.946 -6.978 1.00 94.94 203 GLY A O 1
ATOM 1618 N N . PRO A 1 204 ? -14.506 2.550 -5.397 1.00 94.94 204 PRO A N 1
ATOM 1619 C CA . PRO A 1 204 ? -15.137 3.611 -6.196 1.00 94.94 204 PRO A CA 1
ATOM 1620 C C . PRO A 1 204 ? -14.491 3.856 -7.569 1.00 94.94 204 PRO A C 1
ATOM 1622 O O . PRO A 1 204 ? -15.129 4.365 -8.484 1.00 94.94 204 PRO A O 1
ATOM 1625 N N . TRP A 1 205 ? -13.219 3.493 -7.730 1.00 93.44 205 TRP A N 1
ATOM 1626 C CA . TRP A 1 205 ? -12.460 3.620 -8.979 1.00 93.44 205 TRP A CA 1
ATOM 1627 C C . TRP A 1 205 ? -12.841 2.608 -10.064 1.00 93.44 205 TRP A C 1
ATOM 1629 O O . TRP A 1 205 ? -12.336 2.709 -11.179 1.00 93.44 205 TRP A O 1
ATOM 1639 N N . GLN A 1 206 ? -13.703 1.639 -9.752 1.00 87.38 206 GLN A N 1
ATOM 1640 C CA . GLN A 1 206 ? -14.251 0.703 -10.734 1.00 87.38 206 GLN A CA 1
ATOM 1641 C C . GLN A 1 206 ? -15.520 1.229 -11.415 1.00 87.38 206 GLN A C 1
ATOM 1643 O O . GLN A 1 206 ? -15.908 0.697 -12.456 1.00 87.38 206 GLN A O 1
ATOM 1648 N N . GLU A 1 207 ? -16.175 2.256 -10.863 1.00 63.81 207 GLU A N 1
ATOM 1649 C CA . GLU A 1 207 ? -17.285 2.897 -11.562 1.00 63.81 207 GLU A CA 1
ATOM 1650 C C . GLU A 1 207 ? -16.753 3.585 -12.825 1.00 63.81 207 GLU A C 1
ATOM 1652 O O . GLU A 1 207 ? -15.702 4.238 -12.762 1.00 63.81 207 GLU A O 1
ATOM 1657 N N . PRO A 1 208 ? -17.438 3.454 -13.980 1.00 51.62 208 PRO A N 1
ATOM 1658 C CA . PRO A 1 208 ? -17.039 4.175 -15.175 1.00 51.62 208 PRO A CA 1
ATOM 1659 C C . PRO A 1 208 ? -16.952 5.654 -14.816 1.00 51.62 208 PRO A C 1
ATOM 1661 O O . PRO A 1 208 ? -17.919 6.236 -14.321 1.00 51.62 208 PRO A O 1
ATOM 1664 N N . LEU A 1 209 ? -15.761 6.232 -15.017 1.00 46.84 209 LEU A N 1
ATOM 1665 C CA . LEU A 1 209 ? -15.542 7.668 -14.924 1.00 46.84 209 LEU A CA 1
ATOM 1666 C C . LEU A 1 209 ? -16.728 8.323 -15.626 1.00 46.84 209 LEU A C 1
ATOM 1668 O O . LEU A 1 209 ? -16.962 8.043 -16.806 1.00 46.84 209 LEU A O 1
ATOM 1672 N N . LEU A 1 210 ? -17.487 9.161 -14.909 1.00 42.25 210 LEU A N 1
ATOM 1673 C CA . LEU A 1 210 ? -18.364 10.111 -15.583 1.00 42.25 210 LEU A CA 1
ATOM 1674 C C . LEU A 1 210 ? -17.535 10.700 -16.732 1.00 42.25 210 LEU A C 1
ATOM 1676 O O . LEU A 1 210 ? -16.351 10.997 -16.495 1.00 42.25 210 LEU A O 1
ATOM 1680 N N . PRO A 1 211 ? -18.082 10.777 -17.962 1.00 37.09 211 PRO A N 1
ATOM 1681 C CA . PRO A 1 211 ? -17.334 11.318 -19.086 1.00 37.09 211 PRO A CA 1
ATOM 1682 C C . PRO A 1 211 ? -16.679 12.624 -18.630 1.00 37.09 211 PRO A C 1
ATOM 1684 O O . PRO A 1 211 ? -17.286 13.318 -17.800 1.00 37.09 211 PRO A O 1
ATOM 1687 N N . PRO A 1 212 ? -15.439 12.912 -19.081 1.00 41.25 212 PRO A N 1
ATOM 1688 C CA . PRO A 1 212 ? -14.709 14.097 -18.650 1.00 41.25 212 PRO A CA 1
ATOM 1689 C C . PRO A 1 212 ? -15.685 15.257 -18.626 1.00 41.25 212 PRO A C 1
ATOM 1691 O O . PRO A 1 212 ? -16.412 15.418 -19.607 1.00 41.25 212 PRO A O 1
ATOM 1694 N N . VAL A 1 213 ? -15.762 15.983 -17.504 1.00 45.25 213 VAL A N 1
ATOM 1695 C CA . VAL A 1 213 ? -16.544 17.219 -17.441 1.00 45.25 213 VAL A CA 1
ATOM 1696 C C . VAL A 1 213 ? -16.107 18.008 -18.661 1.00 45.25 213 VAL A C 1
ATOM 1698 O O . VAL A 1 213 ? -14.946 18.414 -18.738 1.00 45.25 213 VAL A O 1
ATOM 1701 N N . GLU A 1 214 ? -16.988 18.069 -19.658 1.00 44.25 214 GLU A N 1
ATOM 1702 C CA . GLU A 1 214 ? -16.755 18.755 -20.914 1.00 44.25 214 GLU A CA 1
ATOM 1703 C C . GLU A 1 214 ? -16.233 20.122 -20.514 1.00 44.25 214 GLU A C 1
ATOM 1705 O O . GLU A 1 214 ? -16.897 20.780 -19.709 1.00 44.25 214 GLU A O 1
ATOM 1710 N N . MET A 1 215 ? -14.987 20.421 -20.915 1.00 41.44 215 MET A N 1
ATOM 1711 C CA . MET A 1 215 ? -14.194 21.539 -20.407 1.00 41.44 215 MET A CA 1
ATOM 1712 C C . MET A 1 215 ? -15.123 22.710 -20.134 1.00 41.44 215 MET A C 1
ATOM 1714 O O . MET A 1 215 ? -15.628 23.311 -21.085 1.00 41.44 215 MET A O 1
ATOM 1718 N N . LEU A 1 216 ? -15.416 22.974 -18.853 1.00 43.00 216 LEU A N 1
ATOM 1719 C CA . LEU A 1 216 ? -16.209 24.144 -18.515 1.00 43.00 216 LEU A CA 1
ATOM 1720 C C . LEU A 1 216 ? -15.496 25.303 -19.211 1.00 43.00 216 LEU A C 1
ATOM 1722 O O . LEU A 1 216 ? -14.274 25.402 -19.050 1.00 43.00 216 LEU A O 1
ATOM 1726 N N . PRO A 1 217 ? -16.197 26.082 -20.057 1.00 43.62 217 PRO A N 1
ATOM 1727 C CA . PRO A 1 217 ? -15.553 27.117 -20.840 1.00 43.62 217 PRO A CA 1
ATOM 1728 C C . PRO A 1 217 ? -14.720 27.960 -19.886 1.00 43.62 217 PRO A C 1
ATOM 1730 O O . PRO A 1 217 ? -15.221 28.348 -18.826 1.00 43.62 217 PRO A O 1
ATOM 1733 N N . GLU A 1 218 ? -13.444 28.146 -20.243 1.00 45.97 218 GLU A N 1
ATOM 1734 C CA . GLU A 1 218 ? -12.494 28.981 -19.510 1.00 45.97 218 GLU A CA 1
ATOM 1735 C C . GLU A 1 218 ? -13.248 30.199 -18.963 1.00 45.97 218 GLU A C 1
ATOM 1737 O O . GLU A 1 218 ? -13.930 30.881 -19.746 1.00 45.97 218 GLU A O 1
ATOM 1742 N N . PRO A 1 219 ? -13.207 30.459 -17.641 1.00 52.19 219 PRO A N 1
ATOM 1743 C CA . PRO A 1 219 ? -13.846 31.648 -17.112 1.00 52.19 219 PRO A CA 1
ATOM 1744 C C . PRO A 1 219 ? -13.311 32.840 -17.912 1.00 52.19 219 PRO A C 1
ATOM 1746 O O . PRO A 1 219 ? -12.102 32.897 -18.163 1.00 52.19 219 PRO A O 1
ATOM 1749 N N . PRO A 1 220 ? -14.178 33.762 -18.372 1.00 53.56 220 PRO A N 1
ATOM 1750 C CA . PRO A 1 220 ? -13.746 34.853 -19.229 1.00 53.56 220 PRO A CA 1
ATOM 1751 C C . PRO A 1 220 ? -12.569 35.550 -18.558 1.00 53.56 220 PRO A C 1
ATOM 1753 O O . PRO A 1 220 ? -12.655 35.895 -17.375 1.00 53.56 220 PRO A O 1
ATOM 1756 N N . ALA A 1 221 ? -11.464 35.684 -19.300 1.00 50.78 221 ALA A N 1
ATOM 1757 C CA . ALA A 1 221 ? -10.227 36.259 -18.800 1.00 50.78 221 ALA A CA 1
ATOM 1758 C C . ALA A 1 221 ? -10.557 37.553 -18.051 1.00 50.78 221 ALA A C 1
ATOM 1760 O O . ALA A 1 221 ? -11.018 38.530 -18.647 1.00 50.78 221 ALA A O 1
ATOM 1761 N N . SER A 1 222 ? -10.378 37.541 -16.727 1.00 53.12 222 SER A N 1
ATOM 1762 C CA . SER A 1 222 ? -10.533 38.762 -15.947 1.00 53.12 222 SER A CA 1
ATOM 1763 C C . SER A 1 222 ? -9.515 39.761 -16.484 1.00 53.12 222 SER A C 1
ATOM 1765 O O . SER A 1 222 ? -8.336 39.406 -16.583 1.00 53.12 222 SER A O 1
ATOM 1767 N N . PRO A 1 223 ? -9.924 40.986 -16.858 1.00 50.81 223 PRO A N 1
ATOM 1768 C CA . PRO A 1 223 ? -8.973 41.968 -17.335 1.00 50.81 223 PRO A CA 1
ATOM 1769 C C . PRO A 1 223 ? -7.937 42.189 -16.234 1.00 50.81 223 PRO A C 1
ATOM 1771 O O . PRO A 1 223 ? -8.286 42.489 -15.089 1.00 50.81 223 PRO A O 1
ATOM 1774 N N . LEU A 1 224 ? -6.666 41.979 -16.585 1.00 47.28 224 LEU A N 1
ATOM 1775 C CA . LEU A 1 224 ? -5.533 42.260 -15.714 1.00 47.28 224 LEU A CA 1
ATOM 1776 C C . LEU A 1 224 ? -5.704 43.684 -15.182 1.00 47.28 224 LEU A C 1
ATOM 1778 O O . LEU A 1 224 ? -5.700 44.645 -15.953 1.00 47.28 224 LEU A O 1
ATOM 1782 N N . ARG A 1 225 ? -5.884 43.827 -13.865 1.00 48.69 225 ARG A N 1
ATOM 1783 C CA . ARG A 1 225 ? -5.791 45.145 -13.240 1.00 48.69 225 ARG A CA 1
ATOM 1784 C C . ARG A 1 225 ? -4.364 45.646 -13.476 1.00 48.69 225 ARG A C 1
ATOM 1786 O O . ARG A 1 225 ? -3.432 44.912 -13.142 1.00 48.69 225 ARG A O 1
ATOM 1793 N N . PRO A 1 226 ? -4.166 46.850 -14.038 1.00 40.56 226 PRO A N 1
ATOM 1794 C CA . PRO A 1 226 ? -2.832 47.416 -14.145 1.00 40.56 226 PRO A CA 1
ATOM 1795 C C . PRO A 1 226 ? -2.224 47.525 -12.746 1.00 40.56 226 PRO A C 1
ATOM 1797 O O . PRO A 1 226 ? -2.905 47.936 -11.801 1.00 40.56 226 PRO A O 1
ATOM 1800 N N . LEU A 1 227 ? -0.950 47.150 -12.616 1.00 40.50 227 LEU A N 1
ATOM 1801 C CA . LEU A 1 227 ? -0.177 47.443 -11.414 1.00 40.50 227 LEU A CA 1
ATOM 1802 C C . LEU A 1 227 ? -0.188 48.968 -11.184 1.00 40.50 227 LEU A C 1
ATOM 1804 O O . LEU A 1 227 ? -0.057 49.711 -12.161 1.00 40.50 227 LEU A O 1
ATOM 1808 N N . PRO A 1 228 ? -0.317 49.462 -9.941 1.00 38.03 228 PRO A N 1
ATOM 1809 C CA . PRO A 1 228 ? -0.218 50.889 -9.677 1.00 38.03 228 PRO A CA 1
ATOM 1810 C C . PRO A 1 228 ? 1.173 51.400 -10.066 1.00 38.03 228 PRO A C 1
ATOM 1812 O O . PRO A 1 228 ? 2.179 51.011 -9.475 1.00 38.03 228 PRO A O 1
ATOM 1815 N N . THR A 1 229 ? 1.226 52.286 -11.057 1.00 42.97 229 THR A N 1
ATOM 1816 C CA . THR A 1 229 ? 2.411 53.091 -11.350 1.00 42.97 229 THR A CA 1
ATOM 1817 C C . THR A 1 229 ? 2.522 54.170 -10.282 1.00 42.97 229 THR A C 1
ATOM 1819 O O . THR A 1 229 ? 1.748 55.123 -10.291 1.00 42.97 229 THR A O 1
ATOM 1822 N N . ALA A 1 230 ? 3.479 54.046 -9.370 1.00 36.75 230 ALA A N 1
ATOM 1823 C CA . ALA A 1 230 ? 3.889 55.166 -8.535 1.00 36.75 230 ALA A CA 1
ATOM 1824 C C . ALA A 1 230 ? 5.355 55.013 -8.141 1.00 36.75 230 ALA A C 1
ATOM 1826 O O . ALA A 1 230 ? 5.638 54.411 -7.118 1.00 36.75 230 ALA A O 1
ATOM 1827 N N . LEU A 1 231 ? 6.262 55.561 -8.954 1.00 39.56 231 LEU A N 1
ATOM 1828 C CA . LEU A 1 231 ? 7.515 56.174 -8.503 1.00 39.56 231 LEU A CA 1
ATOM 1829 C C . LEU A 1 231 ? 8.006 57.136 -9.595 1.00 39.56 231 LEU A C 1
ATOM 1831 O O . LEU A 1 231 ? 8.786 56.764 -10.466 1.00 39.56 231 LEU A O 1
ATOM 1835 N N . THR A 1 232 ? 7.558 58.388 -9.528 1.00 34.19 232 THR A N 1
ATOM 1836 C CA . THR A 1 232 ? 8.295 59.524 -10.095 1.00 34.19 232 THR A CA 1
ATOM 1837 C C . THR A 1 232 ? 8.204 60.699 -9.128 1.00 34.19 232 THR A C 1
ATOM 1839 O O . THR A 1 232 ? 7.143 61.300 -9.014 1.00 34.19 232 THR A O 1
ATOM 1842 N N . GLY A 1 233 ? 9.329 60.961 -8.454 1.00 34.16 233 GLY A N 1
ATOM 1843 C CA . GLY A 1 233 ? 9.836 62.270 -8.025 1.00 34.16 233 GLY A CA 1
ATOM 1844 C C . GLY A 1 233 ? 9.012 63.116 -7.053 1.00 34.16 233 GLY A C 1
ATOM 1845 O O . GLY A 1 233 ? 7.979 63.648 -7.429 1.00 34.16 233 GLY A O 1
ATOM 1846 N N . GLN A 1 234 ? 9.567 63.377 -5.867 1.00 33.06 234 GLN A N 1
ATOM 1847 C CA . GLN A 1 234 ? 10.114 64.704 -5.542 1.00 33.06 234 GLN A CA 1
ATOM 1848 C C . GLN A 1 234 ? 10.864 64.654 -4.204 1.00 33.06 234 GLN A C 1
ATOM 1850 O O . GLN A 1 234 ? 10.321 64.223 -3.190 1.00 33.06 234 GLN A O 1
ATOM 1855 N N . GLU A 1 235 ? 12.133 65.058 -4.251 1.00 40.09 235 GLU A N 1
ATOM 1856 C CA . GLU A 1 235 ? 12.874 65.579 -3.103 1.00 40.09 235 GLU A CA 1
ATOM 1857 C C . GLU A 1 235 ? 12.227 66.908 -2.701 1.00 40.09 235 GLU A C 1
ATOM 1859 O O . GLU A 1 235 ? 11.984 67.739 -3.572 1.00 40.09 235 GLU A O 1
ATOM 1864 N N . ASP A 1 236 ? 11.948 67.089 -1.412 1.00 34.38 236 ASP A N 1
ATOM 1865 C CA . ASP A 1 236 ? 11.894 68.405 -0.779 1.00 34.38 236 ASP A CA 1
ATOM 1866 C C . ASP A 1 236 ? 12.178 68.254 0.722 1.00 34.38 236 ASP A C 1
ATOM 1868 O O . ASP A 1 236 ? 11.663 67.364 1.407 1.00 34.38 236 ASP A O 1
ATOM 1872 N N . ASP A 1 237 ? 13.065 69.128 1.184 1.00 34.81 237 ASP A N 1
ATOM 1873 C CA . ASP A 1 237 ? 13.614 69.251 2.526 1.00 34.81 237 ASP A CA 1
ATOM 1874 C C . ASP A 1 237 ? 12.555 69.616 3.581 1.00 34.81 237 ASP A C 1
ATOM 1876 O O . ASP A 1 237 ? 11.737 70.506 3.353 1.00 34.81 237 ASP A O 1
ATOM 1880 N N . ALA A 1 238 ? 12.640 69.028 4.782 1.00 32.12 238 ALA A N 1
ATOM 1881 C CA . ALA A 1 238 ? 12.329 69.723 6.039 1.00 32.12 238 ALA A CA 1
ATOM 1882 C C . ALA A 1 238 ? 12.734 68.902 7.274 1.00 32.12 238 ALA A C 1
ATOM 1884 O O . ALA A 1 238 ? 12.440 67.715 7.405 1.00 32.12 238 ALA A O 1
ATOM 1885 N N . GLU A 1 239 ? 13.394 69.600 8.193 1.00 33.28 239 GLU A N 1
ATOM 1886 C CA . GLU A 1 239 ? 13.844 69.173 9.513 1.00 33.28 239 GLU A CA 1
ATOM 1887 C C . GLU A 1 239 ? 12.721 68.669 10.437 1.00 33.28 239 GLU A C 1
ATOM 1889 O O . GLU A 1 239 ? 11.591 69.153 10.403 1.00 33.28 239 GLU A O 1
ATOM 1894 N N . GLY A 1 240 ? 13.076 67.776 11.367 1.00 30.77 240 GLY A N 1
ATOM 1895 C CA . GLY A 1 240 ? 12.242 67.460 12.527 1.00 30.77 240 GLY A CA 1
ATOM 1896 C C . GLY A 1 240 ? 12.582 66.110 13.144 1.00 30.77 240 GLY A C 1
ATOM 1897 O O . GLY A 1 240 ? 12.024 65.089 12.758 1.00 30.77 240 GLY A O 1
ATOM 1898 N N . GLY A 1 241 ? 13.514 66.092 14.098 1.00 29.22 241 GLY A N 1
ATOM 1899 C CA . GLY A 1 241 ? 13.815 64.889 14.874 1.00 29.22 241 GLY A CA 1
ATOM 1900 C C . GLY A 1 241 ? 12.658 64.478 15.784 1.00 29.22 241 GLY A C 1
ATOM 1901 O O . GLY A 1 241 ? 11.904 65.341 16.205 1.00 29.22 241 GLY A O 1
ATOM 1902 N N . VAL A 1 242 ? 12.573 63.185 16.114 1.00 30.45 242 VAL A N 1
ATOM 1903 C CA . VAL A 1 242 ? 12.430 62.640 17.479 1.00 30.45 242 VAL A CA 1
ATOM 1904 C C . VAL A 1 242 ? 12.841 61.157 17.441 1.00 30.45 242 VAL A C 1
ATOM 1906 O O . VAL A 1 242 ? 12.395 60.382 16.600 1.00 30.45 242 VAL A O 1
ATOM 1909 N N . ASP A 1 243 ? 13.721 60.811 18.374 1.00 29.12 243 ASP A N 1
ATOM 1910 C CA . ASP A 1 243 ? 14.162 59.484 18.811 1.00 29.12 243 ASP A CA 1
ATOM 1911 C C . ASP A 1 243 ? 13.006 58.615 19.336 1.00 29.12 243 ASP A C 1
ATOM 1913 O O . ASP A 1 243 ? 12.279 59.090 20.199 1.00 29.12 243 ASP A O 1
ATOM 1917 N N . VAL A 1 244 ? 12.887 57.348 18.904 1.00 30.39 244 VAL A N 1
ATOM 1918 C CA . VAL A 1 244 ? 12.525 56.227 19.800 1.00 30.39 244 VAL A CA 1
ATOM 1919 C C . VAL A 1 244 ? 13.153 54.918 19.296 1.00 30.39 244 VAL A C 1
ATOM 1921 O O . VAL A 1 244 ? 12.776 54.339 18.279 1.00 30.39 244 VAL A O 1
ATOM 1924 N N . THR A 1 245 ? 14.092 54.435 20.100 1.00 26.86 245 THR A N 1
ATOM 1925 C CA . THR A 1 245 ? 14.667 53.084 20.171 1.00 26.86 245 THR A CA 1
ATOM 1926 C C . THR A 1 245 ? 13.614 51.978 20.349 1.00 26.86 245 THR A C 1
ATOM 1928 O O . THR A 1 245 ? 12.837 52.103 21.283 1.00 26.86 245 THR A O 1
ATOM 1931 N N . VAL A 1 246 ? 13.681 50.847 19.614 1.00 29.53 246 VAL A N 1
ATOM 1932 C CA . VAL A 1 246 ? 13.508 49.474 20.173 1.00 29.53 246 VAL A CA 1
ATOM 1933 C C . VAL A 1 246 ? 14.238 48.414 19.317 1.00 29.53 246 VAL A C 1
ATOM 1935 O O . VAL A 1 246 ? 13.919 48.193 18.154 1.00 29.53 246 VAL A O 1
ATOM 1938 N N . HIS A 1 247 ? 15.215 47.768 19.964 1.00 27.56 247 HIS A N 1
ATOM 1939 C CA . HIS A 1 247 ? 15.734 46.389 19.851 1.00 27.56 247 HIS A CA 1
ATOM 1940 C C . HIS A 1 247 ? 15.006 45.429 18.881 1.00 27.56 247 HIS A C 1
ATOM 1942 O O . HIS A 1 247 ? 13.789 45.314 18.909 1.00 27.56 247 HIS A O 1
ATOM 1948 N N . GLY A 1 248 ? 15.693 44.696 17.994 1.00 25.67 248 GLY A N 1
ATOM 1949 C CA . GLY A 1 248 ? 16.596 43.574 18.313 1.00 25.67 248 GLY A CA 1
ATOM 1950 C C . GLY A 1 248 ? 15.785 42.266 18.367 1.00 25.67 248 GLY A C 1
ATOM 1951 O O . GLY A 1 248 ? 14.697 42.244 18.914 1.00 25.67 248 GLY A O 1
ATOM 1952 N N . ALA A 1 249 ? 16.182 41.114 17.850 1.00 26.42 249 ALA A N 1
ATOM 1953 C CA . ALA A 1 249 ? 17.320 40.657 17.077 1.00 26.42 249 ALA A CA 1
ATOM 1954 C C . ALA A 1 249 ? 16.887 39.295 16.494 1.00 26.42 249 ALA A C 1
ATOM 1956 O O . ALA A 1 249 ? 16.203 38.527 17.172 1.00 26.42 249 ALA A O 1
ATOM 1957 N N . VAL A 1 250 ? 17.289 38.982 15.263 1.00 26.73 250 VAL A N 1
ATOM 1958 C CA . VAL A 1 250 ? 17.168 37.635 14.689 1.00 26.73 250 VAL A CA 1
ATOM 1959 C C . VAL A 1 250 ? 18.576 37.052 14.655 1.00 26.73 250 VAL A C 1
ATOM 1961 O O . VAL A 1 250 ? 19.441 37.585 13.964 1.00 26.73 250 VAL A O 1
ATOM 1964 N N . SER A 1 251 ? 18.809 35.978 15.407 1.00 27.80 251 SER A N 1
ATOM 1965 C CA . SER A 1 251 ? 20.038 35.183 15.317 1.00 27.80 251 SER A CA 1
ATOM 1966 C C . SER A 1 251 ? 19.779 33.923 14.490 1.00 27.80 251 SER A C 1
ATOM 1968 O O . SER A 1 251 ? 18.903 33.141 14.863 1.00 27.80 251 SER A O 1
ATOM 1970 N N . PRO A 1 252 ? 20.557 33.658 13.429 1.00 30.56 252 PRO A N 1
ATOM 1971 C CA . PRO A 1 252 ? 20.722 32.322 12.875 1.00 30.56 252 PRO A CA 1
ATOM 1972 C C . PRO A 1 252 ? 21.928 31.623 13.526 1.00 30.56 252 PRO A C 1
ATOM 1974 O O . PRO A 1 252 ? 23.011 32.197 13.645 1.00 30.56 252 PRO A O 1
ATOM 1977 N N . VAL A 1 253 ? 21.745 30.373 13.959 1.00 29.53 253 VAL A N 1
ATOM 1978 C CA . VAL A 1 253 ? 22.832 29.531 14.484 1.00 29.53 253 VAL A CA 1
ATOM 1979 C C . VAL A 1 253 ? 23.662 28.965 13.335 1.00 29.53 253 VAL A C 1
ATOM 1981 O O . VAL A 1 253 ? 23.141 28.436 12.355 1.00 29.53 253 VAL A O 1
ATOM 1984 N N . ALA A 1 254 ? 24.973 29.107 13.510 1.00 29.88 254 ALA A N 1
ATOM 1985 C CA . ALA A 1 254 ? 26.041 28.796 12.584 1.00 29.88 254 ALA A CA 1
ATOM 1986 C C . ALA A 1 254 ? 26.368 27.298 12.468 1.00 29.88 254 ALA A C 1
ATOM 1988 O O . ALA A 1 254 ? 26.335 26.536 13.433 1.00 29.88 254 ALA A O 1
ATOM 1989 N N . THR A 1 255 ? 26.804 26.930 11.267 1.00 29.12 255 THR A N 1
ATOM 1990 C CA . THR A 1 255 ? 27.601 25.747 10.939 1.00 29.12 255 THR A CA 1
ATOM 1991 C C . THR A 1 255 ? 29.032 25.901 11.460 1.00 29.12 255 THR A C 1
ATOM 1993 O O . THR A 1 255 ? 29.711 26.868 11.117 1.00 29.12 255 THR A O 1
ATOM 1996 N N . GLY A 1 256 ? 29.511 24.937 12.248 1.00 27.69 256 GLY A N 1
ATOM 1997 C CA . GLY A 1 256 ? 30.898 24.864 12.710 1.00 27.69 256 GLY A CA 1
ATOM 1998 C C . GLY A 1 256 ? 31.707 23.830 11.930 1.00 27.69 256 GLY A C 1
ATOM 1999 O O . GLY A 1 256 ? 31.502 22.629 12.082 1.00 27.69 256 GLY A O 1
ATOM 2000 N N . SER A 1 257 ? 32.649 24.307 11.120 1.00 30.02 257 SER A N 1
ATOM 2001 C CA . SER A 1 257 ? 33.766 23.552 10.549 1.00 30.02 257 SER A CA 1
ATOM 2002 C C . SER A 1 257 ? 35.042 23.853 11.340 1.00 30.02 257 SER A C 1
ATOM 2004 O O . SER A 1 257 ? 35.348 25.023 11.563 1.00 30.02 257 SER A O 1
ATOM 2006 N N . GLY A 1 258 ? 35.816 22.829 11.702 1.00 29.39 258 GLY A N 1
ATOM 2007 C CA . GLY A 1 258 ? 37.154 22.966 12.281 1.00 29.39 258 GLY A CA 1
ATOM 2008 C C . GLY A 1 258 ? 38.076 21.863 11.762 1.00 29.39 258 GLY A C 1
ATOM 2009 O O . GLY A 1 258 ? 37.767 20.683 11.900 1.00 29.39 258 GLY A O 1
ATOM 2010 N N . LYS A 1 259 ? 39.173 22.268 11.117 1.00 30.38 259 LYS A N 1
ATOM 2011 C CA . LYS A 1 259 ? 40.265 21.445 10.565 1.00 30.38 259 LYS A CA 1
ATOM 2012 C C . LYS A 1 259 ? 41.541 21.622 11.409 1.00 30.38 259 LYS A C 1
ATOM 2014 O O . LYS A 1 259 ? 41.604 22.561 12.197 1.00 30.38 259 LYS A O 1
ATOM 2019 N N . ALA A 1 260 ? 42.554 20.815 11.056 1.00 31.58 260 ALA A N 1
ATOM 2020 C CA . ALA A 1 260 ? 43.990 20.862 11.398 1.00 31.58 260 ALA A CA 1
ATOM 2021 C C . ALA A 1 260 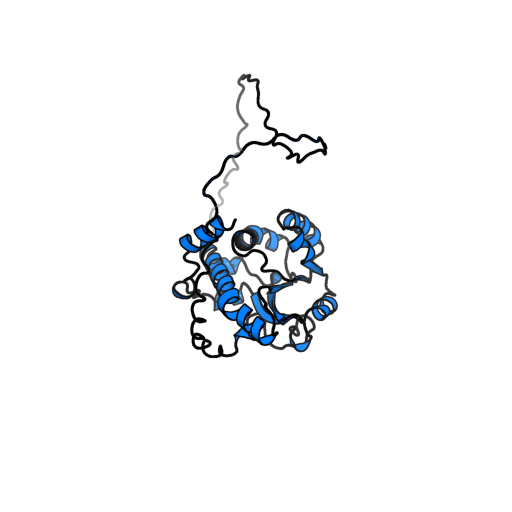? 44.397 20.023 12.626 1.00 31.58 260 ALA A C 1
ATOM 2023 O O . ALA A 1 260 ? 43.702 20.031 13.632 1.00 31.58 260 ALA A O 1
ATOM 2024 N N . ASP A 1 261 ? 45.520 19.304 12.668 1.00 31.53 261 ASP A N 1
ATOM 2025 C CA . ASP A 1 261 ? 46.493 18.792 11.685 1.00 31.53 261 ASP A CA 1
ATOM 2026 C C . ASP A 1 261 ? 47.411 17.822 12.469 1.00 31.53 261 ASP A C 1
ATOM 2028 O O . ASP A 1 261 ? 47.467 17.898 13.698 1.00 31.53 261 ASP A O 1
ATOM 2032 N N . GLY A 1 262 ? 48.181 16.965 11.791 1.00 29.38 262 GLY A N 1
ATOM 2033 C CA . GLY A 1 262 ? 49.336 16.299 12.418 1.00 29.38 262 GLY A CA 1
ATOM 2034 C C . GLY A 1 262 ? 49.615 14.890 11.909 1.00 29.38 262 GLY A C 1
ATOM 2035 O O . GLY A 1 262 ? 49.080 13.912 12.425 1.00 29.38 262 GLY A O 1
ATOM 2036 N N . GLY A 1 263 ? 50.479 14.787 10.899 1.00 27.89 263 GLY A N 1
ATOM 2037 C CA . GLY A 1 263 ? 50.993 13.515 10.400 1.00 27.89 263 GLY A CA 1
ATOM 2038 C C . GLY A 1 263 ? 52.049 12.888 11.310 1.00 27.89 263 GLY A C 1
ATOM 2039 O O . GLY A 1 263 ? 52.690 13.589 12.083 1.00 27.89 263 GLY A O 1
ATOM 2040 N N . HIS A 1 264 ? 52.241 11.576 11.157 1.00 30.72 264 HIS A N 1
ATOM 2041 C CA . HIS A 1 264 ? 53.508 10.835 11.244 1.00 30.72 264 HIS A CA 1
ATOM 2042 C C . HIS A 1 264 ? 53.275 9.425 10.655 1.00 30.72 264 HIS A C 1
ATOM 2044 O O . HIS A 1 264 ? 52.214 8.827 10.815 1.00 30.72 264 HIS A O 1
ATOM 2050 N N . SER A 1 265 ? 54.260 8.891 9.942 1.00 33.72 265 SER A N 1
ATOM 2051 C CA . SER A 1 265 ? 54.368 7.497 9.469 1.00 33.72 265 SER A CA 1
ATOM 2052 C C . SER A 1 265 ? 55.849 7.101 9.541 1.00 33.72 265 SER A C 1
ATOM 2054 O O . SER A 1 265 ? 56.685 8.005 9.535 1.00 33.72 265 SER A O 1
ATOM 2056 N N . PRO A 1 266 ? 56.226 5.818 9.389 1.00 51.44 266 PRO A N 1
ATOM 2057 C CA . PRO A 1 266 ? 55.783 4.594 10.069 1.00 51.44 266 PRO A CA 1
ATOM 2058 C C . PRO A 1 266 ? 56.995 3.916 10.780 1.00 51.44 266 PRO A C 1
ATOM 2060 O O . PRO A 1 266 ? 58.037 4.551 10.941 1.00 51.44 266 PRO A O 1
ATOM 2063 N N . PRO A 1 267 ? 56.915 2.631 11.191 1.00 43.56 267 PRO A N 1
ATOM 2064 C CA . PRO A 1 267 ? 57.672 1.653 10.401 1.00 43.56 267 PRO A CA 1
ATOM 2065 C C . PRO A 1 267 ? 57.013 0.267 10.228 1.00 43.56 267 PRO A C 1
ATOM 2067 O O . PRO A 1 267 ? 55.947 -0.044 10.750 1.00 43.56 267 PRO A O 1
ATOM 2070 N N . SER A 1 268 ? 57.702 -0.519 9.404 1.00 35.09 268 SER A N 1
ATOM 2071 C CA . SER A 1 268 ? 57.445 -1.841 8.833 1.00 35.09 268 SER A CA 1
ATOM 2072 C C . SER A 1 268 ? 57.362 -3.018 9.819 1.00 35.09 268 SER A C 1
ATOM 2074 O O . SER A 1 268 ? 57.959 -2.989 10.892 1.00 35.09 268 SER A O 1
ATOM 2076 N N . GLY A 1 269 ? 56.724 -4.119 9.383 1.00 31.16 269 GLY A N 1
ATOM 2077 C CA . GLY A 1 269 ? 56.948 -5.445 9.979 1.00 31.16 269 GLY A CA 1
ATOM 2078 C C . GLY A 1 269 ? 55.901 -6.541 9.708 1.00 31.16 269 GLY A C 1
ATOM 2079 O O . GLY A 1 269 ? 55.131 -6.855 10.600 1.00 31.16 269 GLY A O 1
ATOM 2080 N N . SER A 1 270 ? 55.996 -7.195 8.539 1.00 36.19 270 SER A N 1
ATOM 2081 C CA . SER A 1 270 ? 55.858 -8.664 8.339 1.00 36.19 270 SER A CA 1
ATOM 2082 C C . SER A 1 270 ? 54.481 -9.394 8.452 1.00 36.19 270 SER A C 1
ATOM 2084 O O . SER A 1 270 ? 53.544 -8.885 9.053 1.00 36.19 270 SER A O 1
ATOM 2086 N N . PRO A 1 271 ? 54.328 -10.577 7.793 1.00 45.91 271 PRO A N 1
ATOM 2087 C CA . PRO A 1 271 ? 53.106 -11.023 7.085 1.00 45.91 271 PRO A CA 1
ATOM 2088 C C . PRO A 1 271 ? 52.278 -12.117 7.824 1.00 45.91 271 PRO A C 1
ATOM 2090 O O . PRO A 1 271 ? 52.689 -12.560 8.898 1.00 45.91 271 PRO A O 1
ATOM 2093 N N . PRO A 1 272 ? 51.120 -12.589 7.289 1.00 45.41 272 PRO A N 1
ATOM 2094 C CA . PRO A 1 272 ? 50.202 -13.467 8.028 1.00 45.41 272 PRO A CA 1
ATOM 2095 C C . PRO A 1 272 ? 50.554 -14.965 7.907 1.00 45.41 272 PRO A C 1
ATOM 2097 O O . PRO A 1 272 ? 51.160 -15.380 6.914 1.00 45.41 272 PRO A O 1
ATOM 2100 N N . PRO A 1 273 ? 50.121 -15.825 8.853 1.00 45.19 273 PRO A N 1
ATOM 2101 C CA . PRO A 1 273 ? 50.326 -17.263 8.746 1.00 45.19 273 PRO A CA 1
ATOM 2102 C C . PRO A 1 273 ? 49.260 -17.949 7.870 1.00 45.19 273 PRO A C 1
ATOM 2104 O O . PRO A 1 273 ? 48.084 -18.030 8.210 1.00 45.19 273 PRO A O 1
ATOM 2107 N N . SER A 1 274 ? 49.734 -18.474 6.739 1.00 36.88 274 SER A N 1
ATOM 2108 C CA . SER A 1 274 ? 49.472 -19.807 6.160 1.00 36.88 274 SER A CA 1
ATOM 2109 C C . SER A 1 274 ? 48.112 -20.495 6.394 1.00 36.88 274 SER A C 1
ATOM 2111 O O . SER A 1 274 ? 47.822 -21.037 7.461 1.00 36.88 274 SER A O 1
ATOM 2113 N N . ALA A 1 275 ? 47.369 -20.629 5.291 1.00 36.03 275 ALA A N 1
ATOM 2114 C CA . ALA A 1 275 ? 46.237 -21.531 5.110 1.00 36.03 275 ALA A CA 1
ATOM 2115 C C . ALA A 1 275 ? 46.633 -23.011 5.289 1.00 36.03 275 ALA A C 1
ATOM 2117 O O . ALA A 1 275 ? 47.562 -23.510 4.647 1.00 36.03 275 ALA A O 1
ATOM 2118 N N . LYS A 1 276 ? 45.885 -23.743 6.124 1.00 36.22 276 LYS A N 1
ATOM 2119 C CA . LYS A 1 276 ? 45.982 -25.203 6.220 1.00 36.22 276 LYS A CA 1
ATOM 2120 C C . LYS A 1 276 ? 45.264 -25.857 5.040 1.00 36.22 276 LYS A C 1
ATOM 2122 O O . LYS A 1 276 ? 44.050 -25.784 4.887 1.00 36.22 276 LYS A O 1
ATOM 2127 N N . ARG A 1 277 ? 46.077 -26.529 4.232 1.00 33.56 277 ARG A N 1
ATOM 2128 C CA . ARG A 1 277 ? 45.742 -27.463 3.160 1.00 33.56 277 ARG A CA 1
ATOM 2129 C C . ARG A 1 277 ? 45.013 -28.675 3.759 1.00 33.56 277 ARG A C 1
ATOM 2131 O O . ARG A 1 277 ? 45.620 -29.436 4.506 1.00 33.56 277 ARG A O 1
ATOM 2138 N N . ILE A 1 278 ? 43.731 -28.859 3.449 1.00 38.91 278 ILE A N 1
ATOM 2139 C CA . ILE A 1 278 ? 43.015 -30.111 3.738 1.00 38.91 278 ILE A CA 1
ATOM 2140 C C . ILE A 1 278 ? 43.271 -31.076 2.577 1.00 38.91 278 ILE A C 1
ATOM 2142 O O . ILE A 1 278 ? 43.082 -30.740 1.408 1.00 38.91 278 ILE A O 1
ATOM 2146 N N . HIS A 1 279 ? 43.758 -32.267 2.920 1.00 36.41 279 HIS A N 1
ATOM 2147 C CA . HIS A 1 279 ? 43.989 -33.380 2.009 1.00 36.41 279 HIS A CA 1
ATOM 2148 C C . HIS A 1 279 ? 42.694 -33.820 1.310 1.00 36.41 279 HIS A C 1
ATOM 2150 O O . HIS A 1 279 ? 41.743 -34.236 1.967 1.00 36.41 279 HIS A O 1
ATOM 2156 N N . ARG A 1 280 ? 42.705 -33.830 -0.030 1.00 36.28 280 ARG A N 1
ATOM 2157 C CA . ARG A 1 280 ? 41.890 -34.767 -0.815 1.00 36.28 280 ARG A CA 1
ATOM 2158 C C . ARG A 1 280 ? 42.427 -36.175 -0.564 1.00 36.28 280 ARG A C 1
ATOM 2160 O O . ARG A 1 280 ? 43.621 -36.408 -0.751 1.00 36.28 280 ARG A O 1
ATOM 2167 N N . ARG A 1 281 ? 41.555 -37.088 -0.140 1.00 40.88 281 ARG A N 1
ATOM 2168 C CA . ARG A 1 281 ? 41.806 -38.530 -0.143 1.00 40.88 281 ARG A CA 1
ATOM 2169 C C . ARG A 1 281 ? 40.810 -39.171 -1.100 1.00 40.88 281 ARG A C 1
ATOM 2171 O O . ARG A 1 281 ? 39.606 -39.009 -0.933 1.00 40.88 281 ARG A O 1
ATOM 2178 N N . ASP A 1 282 ? 41.366 -39.845 -2.094 1.00 40.53 282 ASP A N 1
ATOM 2179 C CA . ASP A 1 282 ? 40.688 -40.698 -3.059 1.00 40.53 282 ASP A CA 1
ATOM 2180 C C . ASP A 1 282 ? 40.088 -41.942 -2.390 1.00 40.53 282 ASP A C 1
ATOM 2182 O O . ASP A 1 282 ? 40.777 -42.602 -1.612 1.00 40.53 282 ASP A O 1
ATOM 2186 N N . LEU A 1 283 ? 38.865 -42.306 -2.781 1.00 46.44 283 LEU A N 1
ATOM 2187 C CA . LEU A 1 283 ? 38.298 -43.666 -2.771 1.00 46.44 283 LEU A CA 1
ATOM 2188 C C . LEU A 1 283 ? 37.330 -43.716 -3.973 1.00 46.44 283 LEU A C 1
ATOM 2190 O O . LEU A 1 283 ? 36.306 -43.045 -3.950 1.00 46.44 283 LEU A O 1
ATOM 2194 N N . ARG A 1 284 ? 37.782 -44.113 -5.171 1.00 44.38 284 ARG A N 1
ATOM 2195 C CA . ARG A 1 284 ? 37.800 -45.476 -5.753 1.00 44.38 284 ARG A CA 1
ATOM 2196 C C . ARG A 1 284 ? 36.459 -46.229 -5.703 1.00 44.38 284 ARG A C 1
ATOM 2198 O O . ARG A 1 284 ? 36.053 -46.688 -4.645 1.00 44.38 284 ARG A O 1
ATOM 2205 N N . HIS A 1 285 ? 35.874 -46.321 -6.901 1.00 42.75 285 HIS A N 1
ATOM 2206 C CA . HIS A 1 285 ? 35.136 -47.410 -7.563 1.00 42.75 285 HIS A CA 1
ATOM 2207 C C . HIS A 1 285 ? 34.739 -48.681 -6.790 1.00 42.75 285 HIS A C 1
ATOM 2209 O O . HIS A 1 285 ? 35.618 -49.355 -6.258 1.00 42.75 285 HIS A O 1
ATOM 2215 N N . ASP A 1 286 ? 33.435 -48.988 -6.926 1.00 38.19 286 ASP A N 1
ATOM 2216 C CA . ASP A 1 286 ? 32.766 -50.240 -7.365 1.00 38.19 286 ASP A CA 1
ATOM 2217 C C . ASP A 1 286 ? 33.066 -51.569 -6.646 1.00 38.19 286 ASP A C 1
ATOM 2219 O O . ASP A 1 286 ? 34.148 -51.787 -6.096 1.00 38.19 286 ASP A O 1
ATOM 2223 N N . PRO A 1 287 ? 32.063 -52.466 -6.584 1.00 64.75 287 PRO A N 1
ATOM 2224 C CA . PRO A 1 287 ? 31.599 -53.237 -7.753 1.00 64.75 287 PRO A CA 1
ATOM 2225 C C . PRO A 1 287 ? 30.198 -52.879 -8.267 1.00 64.75 287 PRO A C 1
ATOM 2227 O O . PRO A 1 287 ? 29.321 -52.572 -7.428 1.00 64.75 287 PRO A O 1
#

Foldseek 3Di:
DVVVLVVVCVVVVLVCLVPPDDLPLVVVQCQQWPKAWFAAWPQLATEIEGELLSHDPVSNVVRDDLVSVLSVLSVVLVCCVPFVQVLSCVVNVHGYQAHEYEYECVNPDPVSVVVCVVVVVSSVVCCVPHPPPRHPAYEYEQQDPCVVVVVVVVVVSDDPVNVVRYDYYHHPCLVVSVVIHPLCRDDVVSVGDDDDGNPPNDYSSPPPPPPPPPPPPDDPPDPPDDDDDDDDDDDDDDDDDDDDDDDDDDDDDDDDDDDDDDDDDDDDDDDDDDDDDDDDDDDDDDD

Organism: Gonium pectorale (NCBI:txid33097)

Radius of gyration: 29.92 Å; chains: 1; bounding box: 77×123×42 Å

=== Feature glossary ===
Key to the feature types in this record:

Secondary structure (8-state, DSSP). Secondary structure is the local, repeating backbone conformation. DSSP classifies it into eight states by reading the hydrogen-bond network: three helix types (H, G, I), two β types (E, B), two non-regular types (T, S), and unstructured coil (-).

Backbone torsions (φ/ψ). Backbone dihedral angles. Every residue except chain termini has a φ (preceding-C → N → Cα → C) and a ψ (N → Cα → C → next-N). They are reported in degrees following the IUPAC sign convention. Secondary structure is essentially a statement about which (φ, ψ) basin each residue occupies.

Predicted aligned error. Predicted Aligned Error (PAE) is an AlphaFold confidence matrix: entry (i, j) is the expected error in the position of residue j, in ångströms, when the prediction is superimposed on the true structure at residue i. Low PAE within a block of residues means that block is internally rigid and well-predicted; high PAE between two blocks means their relative placement is uncertain even if each block individually is confident.

B-factor. B-factor (Debye–Waller factor) reflects atomic displacement in the crystal lattice. It is an experimental observable (units Å²), not a prediction; low values mean the atom is pinned down, high values mean it moves or is heterogeneous across the crystal.

Secondary structure (3-state, P-SEA). Three-state secondary structure (P-SEA) collapses the eight DSSP classes into helix (a), strand (b), and coil (c). P-SEA assigns these from Cα geometry alone — distances and angles — without requiring backbone oxygens, so it works on any Cα trace.

Sequence. Primary structure: the covalent order of the twenty standard amino acids along the backbone. Two proteins with the same sequence will (almost always) fold to the same structure; two with 30% identity often share a fold but not the details.

pLDDT. pLDDT is the predicted lDDT-Cα score: AlphaFold's confidence that the local environment of each residue (all inter-atomic distances within 15 Å) is correctly placed. It is a per-residue number between 0 and 100, with higher meaning more reliable.

InterPro / GO / CATH / organism. Functional annotations link the protein to curated databases. InterPro entries identify conserved domains and families by matching the sequence against member-database signatures (Pfam, PROSITE, CDD, …). Gene Ontology (GO) terms describe molecular function, biological process, and cellular component in a controlled vocabulary. CATH places the structure in a hierarchical fold classification (Class/Architecture/Topology/Homologous-superfamily). The organism is the source species.

Contact-map, Ramachandran, and PAE plots. Three diagnostic plots accompany the record. The Cα contact map visualizes the tertiary structure as a 2D adjacency matrix (8 Å cutoff, sequence-local contacts suppressed). The Ramachandran plot shows the distribution of backbone (φ, ψ) torsions, with points in the α and β basins reflecting secondary structure content. The PAE plot shows AlphaFold's inter-residue confidence as a color matrix.

mmCIF coordinates. The mmCIF table is the protein's shape written out atom by atom. For each backbone N, Cα, C, and carbonyl O, it records an (x, y, z) coordinate triple in Å plus the residue type, chain letter, and residue number.

Radius of gyration, Cα contacts, bounding box. Three whole-structure scalars: the radius of gyration (RMS distance of Cα from centroid, in Å), the count of Cα–Cα contacts (pairs closer than 8 Å and separated by more than four residues in sequence — i.e. tertiary, not local, contacts), and the bounding-box dimensions. Together they distinguish compact globular folds from extended fibres or disordered chains.

Foldseek 3Di. The Foldseek 3Di string encodes local tertiary geometry as a 20-letter alphabet — one character per residue — derived from the relative positions of nearby Cα atoms. Unlike the amino-acid sequence, 3Di is a direct function of the 3D structure, so two proteins with the same fold have similar 3Di strings even at low sequence identity.

Rendered structure images. Six rendered views show the 3D structure from the faces of a cube — i.e. along ±x, ±y, ±z. Rendering representation is drawn randomly per protein from cartoon (secondary-structure ribbons), sticks (backbone bonds), or molecular surface; coloring is either N→C rainbow (blue at the N-terminus through red at the C-terminus) or one color per chain.

Nearest PDB structures. The Foldseek neighbor list gives the closest experimentally determined structures in the PDB, ranked by structural alignment. TM-score near 1 means near-identical fold; near 0.3 means only rough topology match. This is how one finds what a novel AlphaFold prediction most resembles in the solved-structure universe.

Solvent-accessible surface area. SASA measures how much of the protein is reachable by solvent. It is computed by rolling a water-sized probe over the atomic surface and summing the exposed area (Å²). Per-residue SASA distinguishes core (buried, low SASA) from surface (exposed, high SASA) residues; total SASA is a whole-molecule size measure.